Protein AF-A0A3A8HFY4-F1 (afdb_monomer)

Structure (mmCIF, N/CA/C/O backbone):
data_AF-A0A3A8HFY4-F1
#
_entry.id   AF-A0A3A8HFY4-F1
#
loop_
_atom_site.group_PDB
_atom_site.id
_atom_site.type_symbol
_atom_site.label_atom_id
_atom_site.label_alt_id
_atom_site.label_comp_id
_atom_site.label_asym_id
_atom_site.label_entity_id
_atom_site.label_seq_id
_atom_site.pdbx_PDB_ins_code
_atom_site.Cartn_x
_atom_site.Cartn_y
_atom_site.Cartn_z
_atom_site.occupancy
_atom_site.B_iso_or_equiv
_atom_site.auth_seq_id
_atom_site.auth_comp_id
_atom_site.auth_asym_id
_atom_site.auth_atom_id
_atom_site.pdbx_PDB_model_num
ATOM 1 N N . MET A 1 1 ? -20.269 2.804 2.246 1.00 90.38 1 MET A N 1
ATOM 2 C CA . MET A 1 1 ? -19.087 3.671 2.410 1.00 90.38 1 MET A CA 1
ATOM 3 C C . MET A 1 1 ? -18.340 3.191 3.633 1.00 90.38 1 MET A C 1
ATOM 5 O O . MET A 1 1 ? -18.969 3.039 4.674 1.00 90.38 1 MET A O 1
ATOM 9 N N . LEU A 1 2 ? -17.060 2.871 3.480 1.00 95.12 2 LEU A N 1
ATOM 10 C CA . LEU A 1 2 ? -16.207 2.340 4.536 1.00 95.12 2 LEU A CA 1
ATOM 11 C C . LEU A 1 2 ? -15.113 3.360 4.856 1.00 95.12 2 LEU A C 1
ATOM 13 O O . LEU A 1 2 ? -14.388 3.791 3.962 1.00 95.12 2 LEU A O 1
ATOM 17 N N . THR A 1 3 ? -14.987 3.742 6.122 1.00 96.81 3 THR A N 1
ATOM 18 C CA . THR A 1 3 ? -13.911 4.631 6.570 1.00 96.81 3 THR A CA 1
ATOM 19 C C . THR A 1 3 ? -12.674 3.804 6.917 1.00 96.81 3 THR A C 1
ATOM 21 O O . THR A 1 3 ? -12.751 2.884 7.737 1.00 96.81 3 THR A O 1
ATOM 24 N N . VAL A 1 4 ? -11.535 4.133 6.306 1.00 96.88 4 VAL A N 1
ATOM 25 C CA . VAL A 1 4 ? -10.261 3.423 6.482 1.00 96.88 4 VAL A CA 1
ATOM 26 C C . VAL A 1 4 ? -9.174 4.407 6.896 1.00 96.88 4 VAL A C 1
ATOM 28 O O . VAL A 1 4 ? -8.984 5.447 6.268 1.00 96.88 4 VAL A O 1
ATOM 31 N N . ALA A 1 5 ? -8.423 4.068 7.939 1.00 95.94 5 ALA A N 1
ATOM 32 C CA . ALA A 1 5 ? -7.231 4.800 8.342 1.00 95.94 5 ALA A CA 1
ATOM 33 C C . ALA A 1 5 ? -6.071 4.462 7.394 1.00 95.94 5 ALA A C 1
ATOM 35 O O . ALA A 1 5 ? -5.453 3.408 7.515 1.00 95.94 5 ALA A O 1
ATOM 36 N N . ILE A 1 6 ? -5.812 5.333 6.415 1.00 94.75 6 ILE A N 1
ATOM 37 C CA . ILE A 1 6 ? -4.763 5.140 5.407 1.00 94.75 6 ILE A CA 1
ATOM 38 C C . ILE A 1 6 ? -3.560 6.008 5.756 1.00 94.75 6 ILE A C 1
ATOM 40 O O . ILE A 1 6 ? -3.600 7.235 5.630 1.00 94.75 6 ILE A O 1
ATOM 44 N N . ALA A 1 7 ? -2.461 5.363 6.124 1.00 91.62 7 ALA A N 1
ATOM 45 C CA . ALA A 1 7 ? -1.222 6.034 6.457 1.00 91.62 7 ALA A CA 1
ATOM 46 C C . ALA A 1 7 ? -0.110 5.648 5.482 1.00 91.62 7 ALA A C 1
ATOM 48 O O . ALA A 1 7 ? 0.128 4.476 5.211 1.00 91.62 7 ALA A O 1
ATOM 49 N N . SER A 1 8 ? 0.584 6.647 4.951 1.00 88.50 8 SER A N 1
ATOM 50 C CA . SER A 1 8 ? 1.688 6.473 4.006 1.00 88.50 8 SER A CA 1
ATOM 51 C C . SER A 1 8 ? 2.594 7.691 4.076 1.00 88.50 8 SER A C 1
ATOM 53 O O . SER A 1 8 ? 2.085 8.792 4.291 1.00 88.50 8 SER A O 1
ATOM 55 N N . GLU A 1 9 ? 3.886 7.525 3.801 1.00 79.69 9 GLU A N 1
ATOM 56 C CA . GLU A 1 9 ? 4.856 8.631 3.834 1.00 79.69 9 GLU A CA 1
ATOM 57 C C . GLU A 1 9 ? 4.476 9.812 2.933 1.00 79.69 9 GLU A C 1
ATOM 59 O O . GLU A 1 9 ? 4.790 10.959 3.236 1.00 79.69 9 GLU A O 1
ATOM 64 N N . PHE A 1 10 ? 3.770 9.551 1.829 1.00 83.81 10 PHE A N 1
ATOM 65 C CA . PHE A 1 10 ? 3.308 10.598 0.932 1.00 83.81 10 PHE A CA 1
ATOM 66 C C . PHE A 1 10 ? 1.822 10.440 0.585 1.00 83.81 10 PHE A C 1
ATOM 68 O O . PHE A 1 10 ? 1.446 10.066 -0.527 1.00 83.81 10 PHE A O 1
ATOM 75 N N . HIS A 1 11 ? 0.968 10.755 1.566 1.00 82.38 11 HIS A N 1
ATOM 76 C CA . HIS A 1 11 ? -0.486 10.533 1.526 1.00 82.38 11 HIS A CA 1
ATOM 77 C C . HIS A 1 11 ? -1.183 11.094 0.280 1.00 82.38 11 HIS A C 1
ATOM 79 O O . HIS A 1 11 ? -2.012 10.412 -0.318 1.00 82.38 11 HIS A O 1
ATOM 85 N N . ALA A 1 12 ? -0.799 12.290 -0.176 1.00 85.81 12 ALA A N 1
ATOM 86 C CA . ALA A 1 12 ? -1.424 12.944 -1.329 1.00 85.81 12 ALA A CA 1
ATOM 87 C C . ALA A 1 12 ? -1.312 12.154 -2.649 1.00 85.81 12 ALA A C 1
ATOM 89 O O . ALA A 1 12 ? -2.054 12.440 -3.589 1.00 85.81 12 ALA A O 1
ATOM 90 N N . TYR A 1 13 ? -0.381 11.200 -2.733 1.00 91.00 13 TYR A N 1
ATOM 91 C CA . TYR A 1 13 ? -0.211 10.306 -3.876 1.00 91.00 13 TYR A CA 1
ATOM 92 C C . TYR A 1 13 ? -0.377 8.844 -3.448 1.00 91.00 13 TYR A C 1
ATOM 94 O O . TYR A 1 13 ? -1.318 8.209 -3.904 1.00 91.00 13 TYR A O 1
ATOM 102 N N . ASP A 1 14 ? 0.454 8.323 -2.540 1.00 91.50 14 ASP A N 1
ATOM 103 C CA . ASP A 1 14 ? 0.419 6.902 -2.158 1.00 91.50 14 ASP A CA 1
ATOM 104 C C . ASP A 1 14 ? -0.912 6.537 -1.501 1.00 91.50 14 ASP A C 1
ATOM 106 O O . ASP A 1 14 ? -1.551 5.558 -1.882 1.00 91.50 14 ASP A O 1
ATOM 110 N N . GLY A 1 15 ? -1.352 7.360 -0.546 1.00 92.12 15 GLY A N 1
ATOM 111 C CA . GLY A 1 15 ? -2.607 7.164 0.173 1.00 92.12 15 GLY A CA 1
ATOM 112 C C . GLY A 1 15 ? -3.813 7.153 -0.762 1.00 92.12 15 GLY A C 1
ATOM 113 O O . GLY A 1 15 ? -4.657 6.270 -0.657 1.00 92.12 15 GLY A O 1
ATOM 114 N N . GLU A 1 16 ? -3.857 8.065 -1.735 1.00 94.44 16 GLU A N 1
ATOM 115 C CA . GLU A 1 16 ? -4.933 8.110 -2.733 1.00 94.44 16 GLU A CA 1
ATOM 116 C C . GLU A 1 16 ? -4.942 6.899 -3.672 1.00 94.44 16 GLU A C 1
ATOM 118 O O . GLU A 1 16 ? -6.012 6.407 -4.032 1.00 94.44 16 GLU A O 1
ATOM 123 N N . LEU A 1 17 ? -3.771 6.392 -4.061 1.00 95.75 17 LEU A N 1
ATOM 124 C CA . LEU A 1 17 ? -3.693 5.195 -4.894 1.00 95.75 17 LEU A CA 1
ATOM 125 C C . LEU A 1 17 ? -4.096 3.942 -4.115 1.00 95.75 17 LEU A C 1
ATOM 127 O O . LEU A 1 17 ? -4.846 3.122 -4.639 1.00 95.75 17 LEU A O 1
ATOM 131 N N . TYR A 1 18 ? -3.682 3.815 -2.853 1.00 96.00 18 TYR A N 1
ATOM 132 C CA . TYR A 1 18 ? -4.149 2.730 -1.991 1.00 96.00 18 TYR A CA 1
ATOM 133 C C . TYR A 1 18 ? -5.644 2.827 -1.693 1.00 96.00 18 TYR A C 1
ATOM 135 O O . TYR A 1 18 ? -6.324 1.807 -1.746 1.00 96.00 18 TYR A O 1
ATOM 143 N N . ARG A 1 19 ? -6.177 4.031 -1.452 1.00 96.31 19 ARG A N 1
ATOM 144 C CA . ARG A 1 19 ? -7.621 4.271 -1.308 1.00 96.31 19 ARG A CA 1
ATOM 145 C C . ARG A 1 19 ? -8.371 3.747 -2.531 1.00 96.31 19 ARG A C 1
ATOM 147 O O . ARG A 1 19 ? -9.303 2.967 -2.376 1.00 96.31 19 ARG A O 1
ATOM 154 N N . TYR A 1 20 ? -7.921 4.117 -3.732 1.00 96.75 20 TYR A N 1
ATOM 155 C CA . TYR A 1 20 ? -8.514 3.645 -4.983 1.00 96.75 20 TYR A CA 1
ATOM 156 C C . TYR A 1 20 ? -8.435 2.118 -5.124 1.00 96.75 20 TYR A C 1
ATOM 158 O O . TYR A 1 20 ? -9.431 1.476 -5.442 1.00 96.75 20 TYR A O 1
ATOM 166 N N . LEU A 1 21 ? -7.275 1.514 -4.857 1.00 96.62 21 LEU A N 1
ATOM 167 C CA . LEU A 1 21 ? -7.110 0.059 -4.930 1.00 96.62 21 LEU A CA 1
ATOM 168 C C . LEU A 1 21 ? -8.006 -0.675 -3.924 1.00 96.62 21 LEU A C 1
ATOM 170 O O . LEU A 1 21 ? -8.603 -1.686 -4.281 1.00 96.62 21 LEU A O 1
ATOM 174 N N . LEU A 1 22 ? -8.152 -0.159 -2.700 1.00 96.25 22 LEU A N 1
ATOM 175 C CA . LEU A 1 22 ? -9.085 -0.701 -1.710 1.00 96.25 22 LEU A CA 1
ATOM 176 C C . LEU A 1 22 ? -10.533 -0.647 -2.210 1.00 96.25 22 LEU A C 1
ATOM 178 O O . LEU A 1 22 ? -11.241 -1.642 -2.083 1.00 96.25 22 LEU A O 1
ATOM 182 N N . GLU A 1 23 ? -10.960 0.462 -2.826 1.00 96.62 23 GLU A N 1
ATOM 183 C CA . GLU A 1 23 ? -12.295 0.572 -3.437 1.00 96.62 23 GLU A CA 1
ATOM 184 C C . GLU A 1 23 ? -12.518 -0.495 -4.506 1.00 96.62 23 GLU A C 1
ATOM 186 O O . GLU A 1 23 ? -13.572 -1.130 -4.530 1.00 96.62 23 GLU A O 1
ATOM 191 N N . GLN A 1 24 ? -11.521 -0.718 -5.369 1.00 95.88 24 GLN A N 1
ATOM 192 C CA . GLN A 1 24 ? -11.611 -1.726 -6.426 1.00 95.88 24 GLN A CA 1
ATOM 193 C C . GLN A 1 24 ? -11.671 -3.151 -5.863 1.00 95.88 24 GLN A C 1
ATOM 195 O O . GLN A 1 24 ? -12.427 -3.976 -6.366 1.00 95.88 24 GLN A O 1
ATOM 200 N N . VAL A 1 25 ? -10.898 -3.448 -4.815 1.00 95.06 25 VAL A N 1
ATOM 201 C CA . VAL A 1 25 ? -10.844 -4.789 -4.208 1.00 95.06 25 VAL A CA 1
ATOM 202 C C . VAL A 1 25 ? -12.101 -5.103 -3.395 1.00 95.06 25 VAL A C 1
ATOM 204 O O . VAL A 1 25 ? -12.594 -6.227 -3.451 1.00 95.06 25 VAL A O 1
ATOM 207 N N . LEU A 1 26 ? -12.619 -4.130 -2.644 1.00 94.56 26 LEU A N 1
ATOM 208 C CA . LEU A 1 26 ? -13.766 -4.314 -1.748 1.00 94.56 26 LEU A CA 1
ATOM 209 C C . LEU A 1 26 ? -15.117 -4.057 -2.423 1.00 94.56 26 LEU A C 1
ATOM 211 O O . LEU A 1 26 ? -16.152 -4.421 -1.868 1.00 94.56 26 LEU A O 1
ATOM 215 N N . GLY A 1 27 ? -15.138 -3.392 -3.581 1.00 95.00 27 GLY A N 1
ATOM 216 C CA . GLY A 1 27 ? -16.378 -3.025 -4.268 1.00 95.00 27 GLY A CA 1
ATOM 217 C C . GLY A 1 27 ? -17.242 -2.021 -3.493 1.00 95.00 27 GLY A C 1
ATOM 218 O O . GLY A 1 27 ? -18.447 -1.939 -3.722 1.00 95.00 27 GLY A O 1
ATOM 219 N N . THR A 1 28 ? -16.655 -1.261 -2.562 1.00 95.88 28 THR A N 1
ATOM 220 C CA . THR A 1 28 ? -17.345 -0.255 -1.739 1.00 95.88 28 THR A CA 1
ATOM 221 C C . THR A 1 28 ? -16.557 1.055 -1.744 1.00 95.88 28 THR A C 1
ATOM 223 O O . THR A 1 28 ? -15.327 1.005 -1.735 1.00 95.88 28 THR A O 1
ATOM 226 N N . PRO A 1 29 ? -17.215 2.230 -1.738 1.00 97.00 29 PRO A N 1
ATOM 227 C CA . PRO A 1 29 ? -16.520 3.509 -1.608 1.00 97.00 29 PRO A CA 1
ATOM 228 C C . PRO A 1 29 ? -15.721 3.594 -0.303 1.00 97.00 29 PRO A C 1
ATOM 230 O O . PRO A 1 29 ? -16.252 3.248 0.761 1.00 97.00 29 PRO A O 1
ATOM 233 N N . ILE A 1 30 ? -14.489 4.102 -0.383 1.00 97.19 30 ILE A N 1
ATOM 234 C CA . ILE A 1 30 ? -13.553 4.228 0.737 1.00 97.19 30 ILE A CA 1
ATOM 235 C C . ILE A 1 30 ? -13.328 5.701 1.050 1.00 97.19 30 ILE A C 1
ATOM 237 O O . ILE A 1 30 ? -12.845 6.475 0.221 1.00 97.19 30 ILE A O 1
ATOM 241 N N . GLU A 1 31 ? -13.608 6.063 2.296 1.00 96.19 31 GLU A N 1
ATOM 242 C CA . GLU A 1 31 ? -13.253 7.358 2.858 1.00 96.19 31 GLU A CA 1
ATOM 243 C C . GLU A 1 31 ? -11.955 7.226 3.660 1.00 96.19 31 GLU A C 1
ATOM 245 O O . GLU A 1 31 ? -11.875 6.448 4.614 1.00 96.19 31 GLU A O 1
ATOM 250 N N . ALA A 1 32 ? -10.925 7.982 3.276 1.00 94.50 32 ALA A N 1
ATOM 251 C CA . ALA A 1 32 ? -9.675 8.019 4.022 1.00 94.50 32 ALA A CA 1
ATOM 252 C C . ALA A 1 32 ? -9.854 8.847 5.302 1.00 94.50 32 ALA A C 1
ATOM 254 O O . ALA A 1 32 ? -10.107 10.053 5.245 1.00 94.50 32 ALA A O 1
ATOM 255 N N . TRP A 1 33 ? -9.686 8.208 6.458 1.00 95.19 33 TRP A N 1
ATOM 256 C CA . TRP A 1 33 ? -9.618 8.910 7.733 1.00 95.19 33 TRP A CA 1
ATOM 257 C C . TRP A 1 33 ? -8.341 9.751 7.809 1.00 95.19 33 TRP A C 1
ATOM 259 O O . TRP A 1 33 ? -7.250 9.286 7.465 1.00 95.19 33 TRP A O 1
ATOM 269 N N . LYS A 1 34 ? -8.484 10.994 8.270 1.00 88.31 34 LYS A N 1
ATOM 270 C CA . LYS A 1 34 ? -7.401 11.976 8.353 1.00 88.31 34 LYS A CA 1
ATOM 271 C C . LYS A 1 34 ? -6.919 12.127 9.789 1.00 88.31 34 LYS A C 1
ATOM 273 O O . LYS A 1 34 ? -7.710 12.121 10.726 1.00 88.31 34 LYS A O 1
ATOM 278 N N . SER A 1 35 ? -5.615 12.315 9.936 1.00 89.56 35 SER A N 1
ATOM 279 C CA . SER A 1 35 ? -4.948 12.570 11.208 1.00 89.56 35 SER A CA 1
ATOM 280 C C . SER A 1 35 ? -3.869 13.628 11.011 1.00 89.56 35 SER A C 1
ATOM 282 O O . SER A 1 35 ? -3.299 13.722 9.928 1.00 89.56 35 SER A O 1
ATOM 284 N N . GLU A 1 36 ? -3.551 14.358 12.077 1.00 88.12 36 GLU A N 1
ATOM 285 C CA . GLU A 1 36 ? -2.381 15.248 12.148 1.00 88.12 36 GLU A CA 1
ATOM 286 C C . GLU A 1 36 ? -1.058 14.465 12.289 1.00 88.12 36 GLU A C 1
ATOM 288 O O . GLU A 1 36 ? 0.026 15.041 12.273 1.00 88.12 36 GLU A O 1
ATOM 293 N N . ILE A 1 37 ? -1.120 13.140 12.478 1.00 88.06 37 ILE A N 1
ATOM 294 C CA . ILE A 1 37 ? 0.065 12.288 12.599 1.00 88.06 37 ILE A CA 1
ATOM 295 C C . ILE A 1 37 ? 0.661 12.048 11.209 1.00 88.06 37 ILE A C 1
ATOM 297 O O . ILE A 1 37 ? 0.097 11.320 10.391 1.00 88.06 37 ILE A O 1
ATOM 301 N N . GLU A 1 38 ? 1.837 12.623 10.970 1.00 84.38 38 GLU A N 1
ATOM 302 C CA . GLU A 1 38 ? 2.573 12.479 9.716 1.00 84.38 38 GLU A CA 1
ATOM 303 C C . GLU A 1 38 ? 3.610 11.358 9.772 1.00 84.38 38 GLU A C 1
ATOM 305 O O . GLU A 1 38 ? 4.481 11.319 10.643 1.00 84.38 38 GLU A O 1
ATOM 310 N N . PHE A 1 39 ? 3.580 10.478 8.776 1.00 85.88 39 PHE A N 1
ATOM 311 C CA . PHE A 1 39 ? 4.589 9.441 8.608 1.00 85.88 39 PHE A CA 1
ATOM 312 C C . PHE A 1 39 ? 5.721 9.938 7.714 1.00 85.88 39 PHE A C 1
ATOM 314 O O . PHE A 1 39 ? 5.489 10.398 6.603 1.00 85.88 39 PHE A O 1
ATOM 321 N N . ASN A 1 40 ? 6.960 9.827 8.193 1.00 83.38 40 ASN A N 1
ATOM 322 C CA . ASN A 1 40 ? 8.150 10.204 7.433 1.00 83.38 40 ASN A CA 1
ATOM 323 C C . ASN A 1 40 ? 9.300 9.239 7.737 1.00 83.38 40 ASN A C 1
ATOM 325 O O . ASN A 1 40 ? 9.959 9.340 8.776 1.00 83.38 40 ASN A O 1
ATOM 329 N N . GLY A 1 41 ? 9.521 8.279 6.845 1.00 80.44 41 GLY A N 1
ATOM 330 C CA . GLY A 1 41 ? 10.523 7.239 7.018 1.00 80.44 41 GLY A CA 1
ATOM 331 C C . GLY A 1 41 ? 10.062 6.103 7.934 1.00 80.44 41 GLY A C 1
ATOM 332 O O . GLY A 1 41 ? 9.309 6.283 8.901 1.00 80.44 41 GLY A O 1
ATOM 333 N N . CYS A 1 42 ? 10.621 4.917 7.698 1.00 80.62 42 CYS A N 1
ATOM 334 C CA . CYS A 1 42 ? 10.294 3.685 8.421 1.00 80.62 42 CYS A CA 1
ATOM 335 C C . CYS A 1 42 ? 10.402 3.806 9.958 1.00 80.62 42 CYS A C 1
ATOM 337 O O . CYS A 1 42 ? 9.608 3.215 10.694 1.00 80.62 42 CYS A O 1
ATOM 339 N N . LYS A 1 43 ? 11.347 4.609 10.472 1.00 82.69 43 LYS A N 1
ATOM 340 C CA . LYS A 1 43 ? 11.531 4.832 11.918 1.00 82.69 43 LYS A CA 1
ATOM 341 C C . LYS A 1 43 ? 10.370 5.600 12.550 1.00 82.69 43 LYS A C 1
ATOM 343 O O . LYS A 1 43 ? 10.004 5.285 13.682 1.00 82.69 43 LYS A O 1
ATOM 348 N N . HIS A 1 44 ? 9.821 6.606 11.868 1.00 85.56 44 HIS A N 1
ATOM 349 C CA . HIS A 1 44 ? 8.673 7.358 12.383 1.00 85.56 44 HIS A CA 1
ATOM 350 C C . HIS A 1 44 ? 7.404 6.526 12.296 1.00 85.56 44 HIS A C 1
ATOM 352 O O . HIS A 1 44 ? 6.709 6.417 13.304 1.00 85.56 44 HIS A O 1
ATOM 358 N N . VAL A 1 45 ? 7.183 5.850 11.160 1.00 85.62 45 VAL A N 1
ATOM 359 C CA . VAL A 1 45 ? 6.058 4.919 10.983 1.00 85.62 45 VAL A CA 1
ATOM 360 C C . VAL A 1 45 ? 6.016 3.923 12.143 1.00 85.62 45 VAL A C 1
ATOM 362 O O . VAL A 1 45 ? 5.005 3.812 12.829 1.00 85.62 45 VAL A O 1
ATOM 365 N N . ARG A 1 46 ? 7.149 3.280 12.456 1.00 83.06 46 ARG A N 1
ATOM 366 C CA . ARG A 1 46 ? 7.251 2.333 13.577 1.00 83.06 46 ARG A CA 1
ATOM 367 C C . ARG A 1 46 ? 6.864 2.940 14.928 1.00 83.06 46 ARG A C 1
ATOM 369 O O . ARG A 1 46 ? 6.201 2.287 15.724 1.00 83.06 46 ARG A O 1
ATOM 376 N N . LYS A 1 47 ? 7.316 4.160 15.224 1.00 86.19 47 LYS A N 1
ATOM 377 C CA . LYS A 1 47 ? 7.051 4.810 16.518 1.00 86.19 47 LYS A CA 1
ATOM 378 C C . LYS A 1 47 ? 5.605 5.284 16.646 1.00 86.19 47 LYS A C 1
ATOM 380 O O . LYS A 1 47 ? 5.080 5.314 17.753 1.00 86.19 47 LYS A O 1
ATOM 385 N N . GLN A 1 48 ? 4.987 5.686 15.539 1.00 90.56 48 GLN A N 1
ATOM 386 C CA . GLN A 1 48 ? 3.702 6.378 15.549 1.00 90.56 48 GLN A CA 1
ATOM 387 C C . GLN A 1 48 ? 2.518 5.493 15.154 1.00 90.56 48 GLN A C 1
ATOM 389 O O . GLN A 1 48 ? 1.394 5.852 15.487 1.00 90.56 48 GLN A O 1
ATOM 394 N N . ALA A 1 49 ? 2.736 4.340 14.511 1.00 91.06 49 ALA A N 1
ATOM 395 C CA . ALA A 1 49 ? 1.662 3.449 14.064 1.00 91.06 49 ALA A CA 1
ATOM 396 C C . ALA A 1 49 ? 0.681 3.084 15.187 1.00 91.06 49 ALA A C 1
ATOM 398 O O . ALA A 1 49 ? -0.527 3.193 15.001 1.00 91.06 49 ALA A O 1
ATOM 399 N N . GLY A 1 50 ? 1.182 2.733 16.377 1.00 91.56 50 GLY A N 1
ATOM 400 C CA . GLY A 1 50 ? 0.324 2.431 17.526 1.00 91.56 50 GLY A CA 1
ATOM 401 C C . GLY A 1 50 ? -0.540 3.621 17.961 1.00 91.56 50 GLY A C 1
ATOM 402 O O . GLY A 1 50 ? -1.735 3.459 18.192 1.00 91.56 50 GLY A O 1
ATOM 403 N N . LEU A 1 51 ? 0.037 4.827 18.023 1.00 92.56 51 LEU A N 1
ATOM 404 C CA . LEU A 1 51 ? -0.709 6.045 18.356 1.00 92.56 51 LEU A CA 1
ATOM 405 C C . LEU A 1 51 ? -1.762 6.359 17.285 1.00 92.56 51 LEU A C 1
ATOM 407 O O . LEU A 1 51 ? -2.917 6.583 17.625 1.00 92.56 51 LEU A O 1
ATOM 411 N N . TYR A 1 52 ? -1.377 6.306 16.009 1.00 93.88 52 TYR A N 1
ATOM 412 C CA . TYR A 1 52 ? -2.260 6.530 14.864 1.00 93.88 52 TYR A CA 1
ATOM 413 C C . TYR A 1 52 ? -3.479 5.604 14.893 1.00 93.88 52 TYR A C 1
ATOM 415 O O . TYR A 1 52 ? -4.616 6.069 14.822 1.00 93.88 52 TYR A O 1
ATOM 423 N N . LEU A 1 53 ? -3.248 4.302 15.080 1.00 94.31 53 LEU A N 1
ATOM 424 C CA . LEU A 1 53 ? -4.304 3.296 15.159 1.00 94.31 53 LEU A CA 1
ATOM 425 C C . LEU A 1 53 ? -5.197 3.490 16.392 1.00 94.31 53 LEU A C 1
ATOM 427 O O . LEU A 1 53 ? -6.416 3.374 16.295 1.00 94.31 53 LEU A O 1
ATOM 431 N N . ASN A 1 54 ? -4.628 3.842 17.545 1.00 92.56 54 ASN A N 1
ATOM 432 C CA . ASN A 1 54 ? -5.418 4.131 18.743 1.00 92.56 54 ASN A CA 1
ATOM 433 C C . ASN A 1 54 ? -6.312 5.364 18.558 1.00 92.56 54 ASN A C 1
ATOM 435 O O . ASN A 1 54 ? -7.486 5.329 18.925 1.00 92.56 54 ASN A O 1
ATOM 439 N N . THR A 1 55 ? -5.794 6.434 17.953 1.00 94.06 55 THR A N 1
ATOM 440 C CA . THR A 1 55 ? -6.583 7.634 17.648 1.00 94.06 55 THR A CA 1
ATOM 441 C C . THR A 1 55 ? -7.689 7.330 16.635 1.00 94.06 55 THR A C 1
ATOM 443 O O . THR A 1 55 ? -8.824 7.764 16.829 1.00 94.06 55 THR A O 1
ATOM 446 N N . ALA A 1 56 ? -7.403 6.527 15.607 1.00 94.81 56 ALA A N 1
ATOM 447 C CA . ALA A 1 56 ? -8.409 6.062 14.654 1.00 94.81 56 ALA A CA 1
ATOM 448 C C . ALA A 1 56 ? -9.520 5.261 15.362 1.00 94.81 56 ALA A C 1
ATOM 450 O O . ALA A 1 56 ? -10.709 5.534 15.179 1.00 94.81 56 ALA A O 1
ATOM 451 N N . ALA A 1 57 ? -9.143 4.327 16.245 1.00 93.69 57 ALA A N 1
ATOM 452 C CA . ALA A 1 57 ? -10.089 3.520 17.016 1.00 93.69 57 ALA A CA 1
ATOM 453 C C . ALA A 1 57 ? -11.012 4.373 17.899 1.00 93.69 57 ALA A C 1
ATOM 455 O O . ALA A 1 57 ? -12.219 4.109 17.954 1.00 93.69 57 ALA A O 1
ATOM 456 N N . GLN A 1 58 ? -10.461 5.397 18.559 1.00 93.88 58 GLN A N 1
ATOM 457 C CA . GLN A 1 58 ? -11.210 6.343 19.394 1.00 93.88 58 GLN A CA 1
ATOM 458 C C . GLN A 1 58 ? -12.260 7.130 18.597 1.00 93.88 58 GLN A C 1
ATOM 460 O O . GLN A 1 58 ? -13.283 7.511 19.158 1.00 93.88 58 GLN A O 1
ATOM 465 N N . GLN A 1 59 ? -12.048 7.318 17.292 1.00 94.56 59 GLN A N 1
ATOM 466 C CA . GLN A 1 59 ? -12.995 7.967 16.377 1.00 94.56 59 GLN A CA 1
ATOM 467 C C . GLN A 1 59 ? -13.908 6.971 15.641 1.00 94.56 59 GLN A C 1
ATOM 469 O O . GLN A 1 59 ? -14.571 7.326 14.672 1.00 94.56 59 GLN A O 1
ATOM 474 N N . GLY A 1 60 ? -13.950 5.712 16.087 1.00 92.62 60 GLY A N 1
ATOM 475 C CA . GLY A 1 60 ? -14.822 4.685 15.513 1.00 92.62 60 GLY A CA 1
ATOM 476 C C . GLY A 1 60 ? -14.282 4.012 14.249 1.00 92.62 60 GLY A C 1
ATOM 477 O O . GLY A 1 60 ? -14.947 3.131 13.712 1.00 92.62 60 GLY A O 1
ATOM 478 N N . VAL A 1 61 ? -13.071 4.348 13.792 1.00 94.81 61 VAL A N 1
ATOM 479 C CA . VAL A 1 61 ? -12.453 3.685 12.637 1.00 94.81 61 VAL A CA 1
ATOM 480 C C . VAL A 1 61 ? -12.009 2.282 13.034 1.00 94.81 61 VAL A C 1
ATOM 482 O O . VAL A 1 61 ? -11.460 2.072 14.120 1.00 94.81 61 VAL A O 1
ATOM 485 N N . ARG A 1 62 ? -12.279 1.303 12.170 1.00 93.06 62 ARG A N 1
ATOM 486 C CA . ARG A 1 62 ? -11.985 -0.113 12.438 1.00 93.06 62 ARG A CA 1
ATOM 487 C C . ARG A 1 62 ? -11.125 -0.787 11.393 1.00 93.06 62 ARG A C 1
ATOM 489 O O . ARG A 1 62 ? -10.682 -1.882 11.674 1.00 93.06 62 ARG A O 1
ATOM 496 N N . HIS A 1 63 ? -10.836 -0.137 10.272 1.00 95.62 63 HIS A N 1
ATOM 497 C CA . HIS A 1 63 ? -9.985 -0.673 9.211 1.00 95.62 63 HIS A CA 1
ATOM 498 C C . HIS A 1 63 ? -8.820 0.273 8.975 1.00 95.62 63 HIS A C 1
ATOM 500 O O . HIS A 1 63 ? -8.993 1.494 9.028 1.00 95.62 63 HIS A O 1
ATOM 506 N N . ALA A 1 64 ? -7.642 -0.276 8.719 1.00 95.88 64 ALA A N 1
ATOM 507 C CA . ALA A 1 64 ? -6.437 0.499 8.509 1.00 95.88 64 ALA A CA 1
ATOM 508 C C . ALA A 1 64 ? -5.555 -0.105 7.417 1.00 95.88 64 ALA A C 1
ATOM 510 O O . ALA A 1 64 ? -5.443 -1.319 7.268 1.00 95.88 64 ALA A O 1
ATOM 511 N N . LEU A 1 65 ? -4.869 0.769 6.692 1.00 95.44 65 LEU A N 1
ATOM 512 C CA . LEU A 1 65 ? -3.792 0.421 5.783 1.00 95.44 65 LEU A CA 1
ATOM 513 C C . LEU A 1 65 ? -2.587 1.286 6.131 1.00 95.44 65 LEU A C 1
ATOM 515 O O . LEU A 1 65 ? -2.672 2.513 6.103 1.00 95.44 65 LEU A O 1
ATOM 519 N N . ILE A 1 66 ? -1.460 0.650 6.437 1.00 93.88 66 ILE A N 1
ATOM 520 C CA . ILE A 1 66 ? -0.196 1.337 6.679 1.00 93.88 66 ILE A CA 1
ATOM 521 C C . ILE A 1 66 ? 0.792 0.949 5.586 1.00 93.88 66 ILE A C 1
ATOM 523 O O . ILE A 1 66 ? 1.220 -0.199 5.481 1.00 93.88 66 ILE A O 1
ATOM 527 N N . ALA A 1 67 ? 1.168 1.929 4.774 1.00 91.00 67 ALA A N 1
ATOM 528 C CA . ALA A 1 67 ? 2.165 1.775 3.738 1.00 91.00 67 ALA A CA 1
ATOM 529 C C . ALA A 1 67 ? 3.546 2.206 4.251 1.00 91.00 67 ALA A C 1
ATOM 531 O O . ALA A 1 67 ? 3.704 3.310 4.778 1.00 91.00 67 ALA A O 1
ATOM 532 N N . ILE A 1 68 ? 4.549 1.347 4.077 1.00 88.56 68 ILE A N 1
ATOM 533 C CA . ILE A 1 68 ? 5.927 1.577 4.534 1.00 88.56 68 ILE A CA 1
ATOM 534 C C . ILE A 1 68 ? 6.926 1.368 3.394 1.00 88.56 68 ILE A C 1
ATOM 536 O O . ILE A 1 68 ? 6.744 0.471 2.568 1.00 88.56 68 ILE A O 1
ATOM 540 N N . ASP A 1 69 ? 7.976 2.188 3.318 1.00 85.44 69 ASP A N 1
ATOM 541 C CA . ASP A 1 69 ? 9.073 1.916 2.389 1.00 85.44 69 ASP A CA 1
ATOM 542 C C . ASP A 1 69 ? 9.910 0.731 2.895 1.00 85.44 69 ASP A C 1
ATOM 544 O O . ASP A 1 69 ? 10.263 0.640 4.074 1.00 85.44 69 ASP A O 1
ATOM 548 N N . ASN A 1 70 ? 10.191 -0.199 1.989 1.00 80.94 70 ASN A N 1
ATOM 549 C CA . ASN A 1 70 ? 10.984 -1.392 2.258 1.00 80.94 70 ASN A CA 1
ATOM 550 C C . ASN A 1 70 ? 12.374 -1.308 1.610 1.00 80.94 70 ASN A C 1
ATOM 552 O O . ASN A 1 70 ? 13.107 -2.284 1.670 1.00 80.94 70 ASN A O 1
ATOM 556 N N . ASP A 1 71 ? 12.721 -0.191 0.957 1.00 74.25 71 ASP A N 1
ATOM 557 C CA . ASP A 1 71 ? 14.023 0.046 0.313 1.00 74.25 71 ASP A CA 1
ATOM 558 C C . ASP A 1 71 ? 14.430 -1.055 -0.705 1.00 74.25 71 ASP A C 1
ATOM 560 O O . ASP A 1 71 ? 15.612 -1.302 -0.962 1.00 74.25 71 ASP A O 1
ATOM 564 N N . GLY A 1 72 ? 13.432 -1.698 -1.330 1.00 67.38 72 GLY A N 1
ATOM 565 C CA . GLY A 1 72 ? 13.597 -2.761 -2.330 1.00 67.38 72 GLY A CA 1
ATOM 566 C C . GLY A 1 72 ? 13.761 -4.176 -1.754 1.00 67.38 72 GLY A C 1
ATOM 567 O O . GLY A 1 72 ? 14.287 -4.387 -0.662 1.00 67.38 72 GLY A O 1
ATOM 568 N N . GLY A 1 73 ? 13.319 -5.178 -2.520 1.00 70.75 73 GLY A N 1
ATOM 569 C CA . GLY A 1 73 ? 13.418 -6.589 -2.133 1.00 70.75 73 GLY A CA 1
ATOM 570 C C . GLY A 1 73 ? 14.846 -7.134 -2.072 1.00 70.75 73 GLY A C 1
ATOM 571 O O . GLY A 1 73 ? 15.115 -8.034 -1.282 1.00 70.75 73 GLY A O 1
ATOM 572 N N . SER A 1 74 ? 15.772 -6.559 -2.846 1.00 71.25 74 SER A N 1
ATOM 573 C CA . SER A 1 74 ? 17.189 -6.948 -2.867 1.00 71.25 74 SER A CA 1
ATOM 574 C C . SER A 1 74 ? 17.900 -6.705 -1.540 1.00 71.25 74 SER A C 1
ATOM 576 O O . SER A 1 74 ? 18.898 -7.359 -1.255 1.00 71.25 74 SER A O 1
ATOM 578 N N . THR A 1 75 ? 17.420 -5.736 -0.759 1.00 73.88 75 THR A N 1
ATOM 579 C CA . THR A 1 75 ? 18.072 -5.296 0.480 1.00 73.88 75 THR A CA 1
ATOM 580 C C . THR A 1 75 ? 17.382 -5.876 1.711 1.00 73.88 75 THR A C 1
ATOM 582 O O . THR A 1 75 ? 18.057 -6.242 2.667 1.00 73.88 75 THR A O 1
ATOM 585 N N . HIS A 1 76 ? 16.048 -5.961 1.686 1.00 73.75 76 HIS A N 1
ATOM 586 C CA . HIS A 1 76 ? 15.231 -6.237 2.872 1.00 73.75 76 HIS A CA 1
ATOM 587 C C . HIS A 1 76 ? 14.216 -7.377 2.685 1.00 73.75 76 HIS A C 1
ATOM 589 O O . HIS A 1 76 ? 13.305 -7.502 3.495 1.00 73.75 76 HIS A O 1
ATOM 595 N N . GLY A 1 77 ? 14.315 -8.173 1.613 1.00 77.25 77 GLY A N 1
ATOM 596 C CA . GLY A 1 77 ? 13.344 -9.230 1.306 1.00 77.25 77 GLY A CA 1
ATOM 597 C C . GLY A 1 77 ? 11.953 -8.681 0.957 1.00 77.25 77 GLY A C 1
ATOM 598 O O . GLY A 1 77 ? 11.617 -7.534 1.251 1.00 77.25 77 GLY A O 1
ATOM 599 N N . LEU A 1 78 ? 11.112 -9.476 0.290 1.00 81.75 78 LEU A N 1
ATOM 600 C CA . LEU A 1 78 ? 9.723 -9.091 0.007 1.00 81.75 78 LEU A CA 1
ATOM 601 C C . LEU A 1 78 ? 8.751 -9.975 0.784 1.00 81.75 78 LEU A C 1
ATOM 603 O O . LEU A 1 78 ? 8.873 -11.195 0.693 1.00 81.75 78 LEU A O 1
ATOM 607 N N . PRO A 1 79 ? 7.732 -9.394 1.444 1.00 83.81 79 PRO A N 1
ATOM 608 C CA . PRO A 1 79 ? 6.828 -10.142 2.318 1.00 83.81 79 PRO A CA 1
ATOM 609 C C . PRO A 1 79 ? 5.985 -11.195 1.588 1.00 83.81 79 PRO A C 1
ATOM 611 O O . PRO A 1 79 ? 5.481 -12.121 2.207 1.00 83.81 79 PRO A O 1
ATOM 614 N N . HIS A 1 80 ? 5.832 -11.061 0.269 1.00 83.69 80 HIS A N 1
ATOM 615 C CA . HIS A 1 80 ? 5.079 -11.982 -0.585 1.00 83.69 80 HIS A CA 1
ATOM 616 C C . HIS A 1 80 ? 5.973 -12.992 -1.329 1.00 83.69 80 HIS A C 1
ATOM 618 O O . HIS A 1 80 ? 5.477 -13.738 -2.171 1.00 83.69 80 HIS A O 1
ATOM 624 N N . HIS A 1 81 ? 7.292 -12.988 -1.102 1.00 84.56 81 HIS A N 1
ATOM 625 C CA . HIS A 1 81 ? 8.202 -13.913 -1.778 1.00 84.56 81 HIS A CA 1
ATOM 626 C C . HIS A 1 81 ? 8.131 -15.313 -1.129 1.00 84.56 81 HIS A C 1
ATOM 628 O O . HIS A 1 81 ? 8.127 -15.395 0.095 1.00 84.56 81 HIS A O 1
ATOM 634 N N . PRO A 1 82 ? 8.141 -16.431 -1.887 1.00 82.56 82 PRO A N 1
ATOM 635 C CA . PRO A 1 82 ? 7.972 -17.775 -1.310 1.00 82.56 82 PRO A CA 1
ATOM 636 C C . PRO A 1 82 ? 9.028 -18.180 -0.273 1.00 82.56 82 PRO A C 1
ATOM 638 O O . PRO A 1 82 ? 8.743 -18.957 0.630 1.00 82.56 82 PRO A O 1
ATOM 641 N N . LEU A 1 83 ? 10.252 -17.661 -0.404 1.00 84.31 83 LEU A N 1
ATOM 642 C CA . LEU A 1 83 ? 11.359 -17.917 0.532 1.00 84.31 83 LEU A CA 1
ATOM 643 C C . LEU A 1 83 ? 11.394 -16.942 1.722 1.00 84.31 83 LEU A C 1
ATOM 645 O O . LEU A 1 83 ? 12.393 -16.879 2.432 1.00 84.31 83 LEU A O 1
ATOM 649 N N . HIS A 1 84 ? 10.360 -16.122 1.896 1.00 86.62 84 HIS A N 1
ATOM 650 C CA . HIS A 1 84 ? 10.338 -15.090 2.919 1.00 86.62 84 HIS A CA 1
ATOM 651 C C . HIS A 1 84 ? 10.003 -15.670 4.301 1.00 86.62 84 HIS A C 1
ATOM 653 O O . HIS A 1 84 ? 8.864 -16.053 4.566 1.00 86.62 84 HIS A O 1
A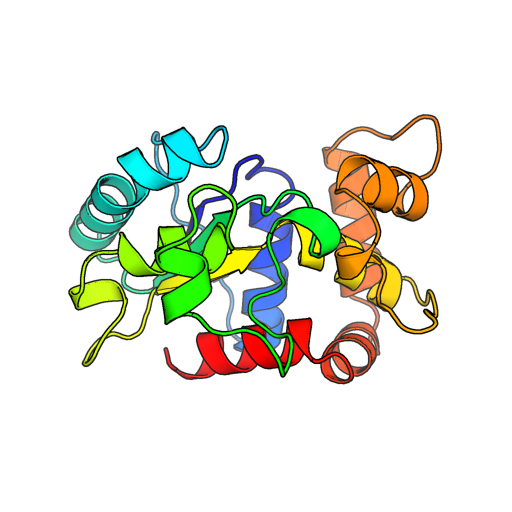TOM 659 N N . ASP A 1 85 ? 10.990 -15.700 5.198 1.00 88.44 85 ASP A N 1
ATOM 660 C CA . ASP A 1 85 ? 10.809 -16.116 6.590 1.00 88.44 85 ASP A CA 1
ATOM 661 C C . ASP A 1 85 ? 10.572 -14.894 7.489 1.00 88.44 85 ASP A C 1
ATOM 663 O O . ASP A 1 85 ? 11.492 -14.147 7.827 1.00 88.44 85 ASP A O 1
ATOM 667 N N . THR A 1 86 ? 9.325 -14.706 7.928 1.00 87.06 86 THR A N 1
ATOM 668 C CA . THR A 1 86 ? 8.942 -13.587 8.802 1.00 87.06 86 THR A CA 1
ATOM 669 C C . THR A 1 86 ? 9.734 -13.548 10.112 1.00 87.06 86 THR A C 1
ATOM 671 O O . THR A 1 86 ? 10.058 -12.457 10.588 1.00 87.06 86 THR A O 1
ATOM 674 N N . ALA A 1 87 ? 10.051 -14.699 10.714 1.00 86.56 87 ALA A N 1
ATOM 675 C CA . ALA A 1 87 ? 10.771 -14.750 11.983 1.00 86.56 87 ALA A CA 1
ATOM 676 C C . ALA A 1 87 ? 12.225 -14.302 11.797 1.00 86.56 87 ALA A C 1
ATOM 678 O O . ALA A 1 87 ? 12.716 -13.458 12.553 1.00 86.56 87 ALA A O 1
ATOM 679 N N . GLN A 1 88 ? 12.882 -14.795 10.743 1.00 88.12 88 GLN A N 1
ATOM 680 C CA . GLN A 1 88 ? 14.236 -14.381 10.380 1.00 88.12 88 GLN A CA 1
ATOM 681 C C . GLN A 1 88 ? 14.300 -12.885 10.040 1.00 88.12 88 GLN A C 1
ATOM 683 O O . GLN A 1 88 ? 15.183 -12.166 10.512 1.00 88.12 88 GLN A O 1
ATOM 688 N N . GLU A 1 89 ? 13.341 -12.398 9.257 1.00 89.19 89 GLU A N 1
ATOM 689 C CA . GLU A 1 89 ? 13.285 -11.011 8.795 1.00 89.19 89 GLU A CA 1
ATOM 690 C C . GLU A 1 89 ? 13.063 -10.038 9.954 1.00 89.19 89 GLU A C 1
ATOM 692 O O . GLU A 1 89 ? 13.660 -8.963 9.999 1.00 89.19 89 GLU A O 1
ATOM 697 N N . CYS A 1 90 ? 12.281 -10.434 10.959 1.00 86.19 90 CYS A N 1
ATOM 698 C CA . CYS A 1 90 ? 12.088 -9.638 12.170 1.00 86.19 90 CYS A CA 1
ATOM 699 C C . CYS A 1 90 ? 13.300 -9.637 13.105 1.00 86.19 90 CYS A C 1
ATOM 701 O O . CYS A 1 90 ? 13.532 -8.640 13.789 1.00 86.19 90 CYS A O 1
ATOM 703 N N . ALA A 1 91 ? 14.081 -10.720 13.128 1.00 86.06 91 ALA A N 1
ATOM 704 C CA . ALA A 1 91 ? 15.310 -10.801 13.914 1.00 86.06 91 ALA A CA 1
ATOM 705 C C . ALA A 1 91 ? 16.476 -10.015 13.281 1.00 86.06 91 ALA A C 1
ATOM 707 O O . ALA A 1 91 ? 17.374 -9.553 13.987 1.00 86.06 91 ALA A O 1
ATOM 708 N N . ASN A 1 92 ? 16.472 -9.838 11.958 1.00 84.75 92 ASN A N 1
ATOM 709 C CA . ASN A 1 92 ? 17.522 -9.138 11.224 1.00 84.75 92 ASN A CA 1
ATOM 710 C C . ASN A 1 92 ? 17.317 -7.614 11.244 1.00 84.75 92 ASN A C 1
ATOM 712 O O . ASN A 1 92 ? 16.336 -7.132 10.691 1.00 84.75 92 ASN A O 1
ATOM 716 N N . ALA A 1 93 ? 18.281 -6.839 11.770 1.00 81.12 93 ALA A N 1
ATOM 717 C CA . ALA A 1 93 ? 18.286 -5.361 11.781 1.00 81.12 93 ALA A CA 1
ATOM 718 C C . ALA A 1 93 ? 18.063 -4.707 10.391 1.00 81.12 93 ALA A C 1
ATOM 720 O O . ALA A 1 93 ? 17.528 -3.594 10.273 1.00 81.12 93 ALA A O 1
ATOM 721 N N . GLY A 1 94 ? 18.501 -5.405 9.344 1.00 81.25 94 GLY A N 1
ATOM 722 C CA . GLY A 1 94 ? 18.299 -5.074 7.940 1.00 81.25 94 GLY A CA 1
ATOM 723 C C . GLY A 1 94 ? 17.289 -5.987 7.247 1.00 81.25 94 GLY A C 1
ATOM 724 O O . GLY A 1 94 ? 17.393 -6.154 6.043 1.00 81.25 94 GLY A O 1
ATOM 725 N N . GLY A 1 95 ? 16.353 -6.600 7.964 1.00 85.50 95 GLY A N 1
ATOM 726 C CA . GLY A 1 95 ? 15.284 -7.399 7.368 1.00 85.50 95 GLY A CA 1
ATOM 727 C C . GLY A 1 95 ? 14.083 -6.564 6.923 1.00 85.50 95 GLY A C 1
ATOM 728 O O . GLY A 1 95 ? 14.114 -5.326 6.924 1.00 85.50 95 GLY A O 1
ATOM 729 N N . CYS A 1 96 ? 13.013 -7.259 6.556 1.00 89.19 96 CYS A N 1
ATOM 730 C CA . CYS A 1 96 ? 11.809 -6.685 5.971 1.00 89.19 96 CYS A CA 1
ATOM 731 C C . CYS A 1 96 ? 11.093 -5.692 6.886 1.00 89.19 96 CYS A C 1
ATOM 733 O O . CYS A 1 96 ? 10.578 -6.029 7.957 1.00 89.19 96 CYS A O 1
ATOM 735 N N . ARG A 1 97 ? 10.976 -4.451 6.406 1.00 88.06 97 ARG A N 1
ATOM 736 C CA . ARG A 1 97 ? 10.323 -3.347 7.119 1.00 88.06 97 ARG A CA 1
ATOM 737 C C . ARG A 1 97 ? 8.822 -3.565 7.275 1.00 88.06 97 ARG A C 1
ATOM 739 O O . ARG A 1 97 ? 8.255 -3.125 8.273 1.00 88.06 97 ARG A O 1
ATOM 746 N N . VAL A 1 98 ? 8.194 -4.280 6.341 1.00 90.12 98 VAL A N 1
ATOM 747 C CA . VAL A 1 98 ? 6.783 -4.681 6.450 1.00 90.12 98 VAL A CA 1
ATOM 748 C C . VAL A 1 98 ? 6.588 -5.617 7.642 1.00 90.12 98 VAL A C 1
ATOM 750 O O . VAL A 1 98 ? 5.758 -5.331 8.501 1.00 90.12 98 VAL A O 1
ATOM 753 N N . CYS A 1 99 ? 7.393 -6.676 7.758 1.00 88.94 99 CYS A N 1
ATOM 754 C CA . CYS A 1 99 ? 7.310 -7.624 8.874 1.00 88.94 99 CYS A CA 1
ATOM 755 C C . CYS A 1 99 ? 7.628 -6.967 10.216 1.00 88.94 99 CYS A C 1
ATOM 757 O O . CYS A 1 99 ? 6.935 -7.188 11.209 1.00 88.94 99 CYS A O 1
ATOM 759 N N . TRP A 1 100 ? 8.634 -6.094 10.229 1.00 87.62 100 TRP A N 1
ATOM 760 C CA . TRP A 1 100 ? 8.961 -5.278 11.390 1.00 87.62 100 TRP A CA 1
ATOM 761 C C . TRP A 1 100 ? 7.777 -4.443 11.861 1.00 87.62 100 TRP A C 1
ATOM 763 O O . TRP A 1 100 ? 7.462 -4.441 13.050 1.00 87.62 100 TRP A O 1
ATOM 773 N N . LEU A 1 101 ? 7.125 -3.731 10.93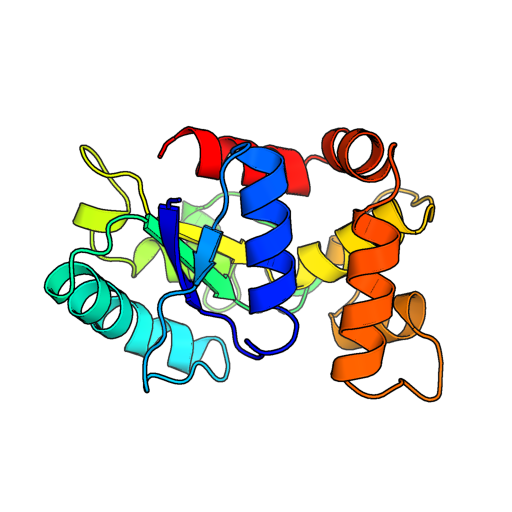8 1.00 88.44 101 LEU A N 1
ATOM 774 C CA . LEU A 1 101 ? 5.984 -2.890 11.266 1.00 88.44 101 LEU A CA 1
ATOM 775 C C . LEU A 1 101 ? 4.794 -3.730 11.725 1.00 88.44 101 LEU A C 1
ATOM 777 O O . LEU A 1 101 ? 4.196 -3.417 12.753 1.00 88.44 101 LEU A O 1
ATOM 781 N N . HIS A 1 102 ? 4.503 -4.825 11.025 1.00 88.06 102 HIS A N 1
ATOM 782 C CA . HIS A 1 102 ? 3.450 -5.768 11.390 1.00 88.06 102 HIS A CA 1
ATOM 783 C C . HIS A 1 102 ? 3.619 -6.295 12.824 1.00 88.06 102 HIS A C 1
ATOM 785 O O . HIS A 1 102 ? 2.650 -6.434 13.567 1.00 88.06 102 HIS A O 1
ATOM 791 N N . ASN A 1 103 ? 4.859 -6.499 13.273 1.00 85.12 103 ASN A N 1
ATOM 792 C CA . ASN A 1 103 ? 5.150 -6.902 14.648 1.00 85.12 103 ASN A CA 1
ATOM 793 C C . ASN A 1 103 ? 5.046 -5.794 15.701 1.00 85.12 103 ASN A C 1
ATOM 795 O O . ASN A 1 103 ? 5.084 -6.083 16.893 1.00 85.12 103 ASN A O 1
ATOM 799 N N . THR A 1 104 ? 4.883 -4.543 15.278 1.00 84.62 104 THR A N 1
ATOM 800 C CA . THR A 1 104 ? 4.725 -3.380 16.167 1.00 84.62 104 THR A CA 1
ATOM 801 C C . THR A 1 104 ? 3.296 -2.844 16.214 1.00 84.62 104 THR A C 1
ATOM 803 O O . THR A 1 104 ? 2.992 -1.988 17.044 1.00 84.62 104 THR A O 1
ATOM 806 N N . ILE A 1 105 ? 2.417 -3.341 15.340 1.00 89.50 105 ILE A N 1
ATOM 807 C CA . ILE A 1 105 ? 0.993 -3.010 15.348 1.00 89.50 105 ILE A CA 1
ATOM 808 C C . ILE A 1 105 ? 0.341 -3.617 16.598 1.00 89.50 105 ILE A C 1
ATOM 810 O O . ILE A 1 105 ? 0.634 -4.769 16.931 1.00 89.50 105 ILE A O 1
ATOM 814 N N . PRO A 1 106 ? -0.544 -2.878 17.294 1.00 89.12 106 PRO A N 1
ATOM 815 C CA . PRO A 1 106 ? -1.280 -3.420 18.428 1.00 89.12 106 PRO A CA 1
ATOM 816 C C . PRO A 1 106 ? -2.056 -4.692 18.059 1.00 89.12 106 PRO A C 1
ATOM 818 O O . PRO A 1 106 ? -2.704 -4.755 17.016 1.00 89.12 106 PRO A O 1
ATOM 821 N N . THR A 1 107 ? -2.027 -5.696 18.935 1.00 88.44 107 THR A N 1
ATOM 822 C CA . THR A 1 107 ? -2.631 -7.022 18.711 1.00 88.44 107 THR A CA 1
ATOM 823 C C . THR A 1 107 ? -4.089 -6.949 18.258 1.00 88.44 107 THR A C 1
ATOM 825 O O . THR A 1 107 ? -4.474 -7.626 17.314 1.00 88.44 107 THR A O 1
ATOM 828 N N . ASN A 1 108 ? -4.882 -6.054 18.851 1.00 87.38 108 ASN A N 1
ATOM 829 C CA . ASN A 1 108 ? -6.292 -5.849 18.508 1.00 87.38 108 ASN A CA 1
ATOM 830 C C . ASN A 1 108 ? -6.537 -5.298 17.091 1.00 87.38 108 ASN A C 1
ATOM 832 O O . ASN A 1 108 ? -7.682 -5.218 16.682 1.00 87.38 108 ASN A O 1
ATOM 836 N N . TRP A 1 109 ? -5.507 -4.882 16.358 1.00 91.00 109 TRP A N 1
ATOM 837 C CA . TRP A 1 109 ? -5.602 -4.491 14.947 1.00 91.00 109 TRP A CA 1
ATOM 838 C C . TRP A 1 109 ? -5.083 -5.571 13.997 1.00 91.00 109 TRP A C 1
ATOM 840 O O . TRP A 1 109 ? -5.340 -5.521 12.796 1.00 91.00 109 TRP A O 1
ATOM 850 N N . ARG A 1 110 ? -4.324 -6.528 14.527 1.00 87.06 110 ARG A N 1
ATOM 851 C CA . ARG A 1 110 ? -3.586 -7.533 13.763 1.00 87.06 110 ARG A CA 1
ATOM 852 C C . ARG A 1 110 ? -4.178 -8.927 13.877 1.00 87.06 110 ARG A C 1
ATOM 854 O O . ARG A 1 110 ? -3.924 -9.742 13.006 1.00 87.06 110 ARG A O 1
ATOM 861 N N . GLU A 1 111 ? -4.901 -9.205 14.953 1.00 84.19 111 GLU A N 1
ATOM 862 C CA . GLU A 1 111 ? -5.403 -10.532 15.305 1.00 84.19 111 GLU A CA 1
ATOM 863 C C . GLU A 1 111 ? -6.933 -10.521 15.465 1.00 84.19 111 GLU A C 1
ATOM 865 O O . GLU A 1 111 ? -7.586 -9.470 15.391 1.00 84.19 111 GLU A O 1
ATOM 870 N N . ASP A 1 112 ? -7.501 -11.710 15.656 1.00 73.38 112 ASP A N 1
ATOM 871 C CA . ASP A 1 112 ? -8.926 -11.927 15.903 1.00 73.38 112 ASP A CA 1
ATOM 872 C C . ASP A 1 112 ? -9.401 -11.114 17.129 1.00 73.38 112 ASP A C 1
ATOM 874 O O . ASP A 1 112 ? -8.666 -11.013 18.119 1.00 73.38 112 ASP A O 1
ATOM 878 N N . PRO A 1 113 ? -10.597 -10.495 17.096 1.00 71.62 113 PRO A N 1
ATOM 879 C CA . PRO A 1 113 ? -11.636 -10.595 16.063 1.00 71.62 113 PRO A CA 1
ATOM 880 C C . PRO A 1 113 ? -11.547 -9.550 14.943 1.00 71.62 113 PRO A C 1
ATOM 882 O O . PRO A 1 113 ? -12.440 -9.502 14.104 1.00 71.62 113 PRO A O 1
ATOM 885 N N . TYR A 1 114 ? -10.538 -8.675 14.933 1.00 73.50 114 TYR A N 1
ATOM 886 C CA . TYR A 1 114 ? -10.540 -7.528 14.020 1.00 73.50 114 TYR A CA 1
ATOM 887 C C . TYR A 1 114 ? -9.769 -7.786 12.724 1.00 73.50 114 TYR A C 1
ATOM 889 O O . TYR A 1 114 ? -10.290 -7.454 11.670 1.00 73.50 114 TYR A O 1
ATOM 897 N N . HIS A 1 115 ? -8.541 -8.327 12.785 1.00 77.81 115 HIS A N 1
ATOM 898 C CA . HIS A 1 115 ? -7.665 -8.542 11.611 1.00 77.81 115 HIS A CA 1
ATOM 899 C C . HIS A 1 115 ? -7.664 -7.384 10.591 1.00 77.81 115 HIS A C 1
ATOM 901 O O . HIS A 1 115 ? -7.573 -7.582 9.380 1.00 77.81 115 HIS A O 1
ATOM 907 N N . SER A 1 116 ? -7.775 -6.150 11.075 1.00 89.25 116 SER A N 1
ATOM 908 C CA . SER A 1 116 ? -8.266 -5.045 10.259 1.00 89.25 116 SER A CA 1
ATOM 909 C C . SER A 1 116 ? -7.192 -4.048 9.839 1.00 89.25 116 SER A C 1
ATOM 911 O O . SER A 1 116 ? -7.500 -3.043 9.194 1.00 89.25 116 SER A O 1
ATOM 913 N N . CYS A 1 117 ? -5.927 -4.299 10.185 1.00 94.00 117 CYS A N 1
ATOM 914 C CA . CYS A 1 117 ? -4.793 -3.506 9.728 1.00 94.00 117 CYS A CA 1
ATOM 915 C C . CYS A 1 117 ? -3.942 -4.262 8.704 1.00 94.00 117 CYS A C 1
ATOM 917 O O . CYS A 1 117 ? -3.338 -5.289 9.003 1.00 94.00 117 CYS A O 1
ATOM 919 N N . VAL A 1 118 ? -3.859 -3.703 7.499 1.00 93.06 118 VAL A N 1
ATOM 920 C CA . VAL A 1 118 ? -3.015 -4.191 6.402 1.00 93.06 118 VAL A CA 1
ATOM 921 C C . VAL A 1 118 ? -1.716 -3.403 6.375 1.00 93.06 118 VAL A C 1
ATOM 923 O O . VAL A 1 118 ? -1.738 -2.171 6.412 1.00 93.06 118 VAL A O 1
ATOM 926 N N . VAL A 1 119 ? -0.584 -4.098 6.245 1.00 91.62 119 VAL A N 1
ATOM 927 C CA . VAL A 1 119 ? 0.715 -3.456 6.014 1.00 91.62 119 VAL A CA 1
ATOM 928 C C . VAL A 1 119 ? 1.191 -3.764 4.608 1.00 91.62 119 VAL A C 1
ATOM 930 O O . VAL A 1 119 ? 1.332 -4.923 4.224 1.00 91.62 119 VAL A O 1
ATOM 933 N N . VAL A 1 120 ? 1.474 -2.717 3.838 1.00 90.3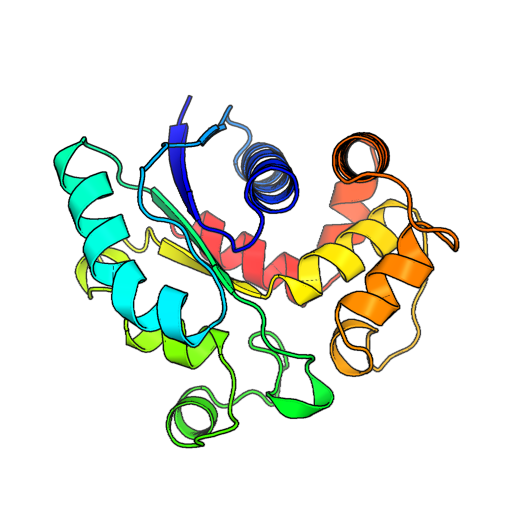1 120 VAL A N 1
ATOM 934 C CA . VAL A 1 120 ? 1.891 -2.840 2.437 1.00 90.31 120 VAL A CA 1
ATOM 935 C C . VAL A 1 120 ? 3.213 -2.129 2.180 1.00 90.31 120 VAL A C 1
ATOM 937 O O . VAL A 1 120 ? 3.449 -1.039 2.705 1.00 90.31 120 VAL A O 1
ATOM 940 N N . PRO A 1 121 ? 4.098 -2.705 1.353 1.00 88.06 121 PRO A N 1
ATOM 941 C CA . PRO A 1 121 ? 5.293 -2.002 0.927 1.00 88.06 121 PRO A CA 1
ATOM 942 C C . PRO A 1 121 ? 4.928 -0.948 -0.123 1.00 88.06 121 PRO A C 1
ATOM 944 O O . PRO A 1 121 ? 4.359 -1.265 -1.162 1.00 88.06 121 PRO A O 1
ATOM 947 N N . VAL A 1 122 ? 5.322 0.312 0.075 1.00 87.06 122 VAL A N 1
ATOM 948 C CA . VAL A 1 122 ? 5.103 1.367 -0.938 1.00 87.06 122 VAL A CA 1
ATOM 949 C C . VAL A 1 122 ? 5.805 1.024 -2.260 1.00 87.06 122 VAL A C 1
ATOM 951 O O . VAL A 1 122 ? 5.360 1.420 -3.331 1.00 87.06 122 VAL A O 1
ATOM 954 N N . GLN A 1 123 ? 6.870 0.223 -2.211 1.00 85.25 123 GLN A N 1
ATOM 955 C CA . GLN A 1 123 ? 7.612 -0.191 -3.396 1.00 85.25 123 GLN A CA 1
ATOM 956 C C . GLN A 1 123 ? 6.798 -1.037 -4.389 1.00 85.25 123 GLN A C 1
ATOM 958 O O . GLN A 1 123 ? 6.988 -0.911 -5.601 1.00 85.25 123 GLN A O 1
ATOM 963 N N . THR A 1 124 ? 5.879 -1.885 -3.911 1.00 88.19 124 THR A N 1
ATOM 964 C CA . THR A 1 124 ? 5.044 -2.690 -4.820 1.00 88.19 124 THR A CA 1
ATOM 965 C C . THR A 1 124 ? 4.040 -1.827 -5.565 1.00 88.19 124 THR A C 1
ATOM 967 O O . THR A 1 124 ? 3.686 -2.172 -6.687 1.00 88.19 124 THR A O 1
ATOM 970 N N . LEU A 1 125 ? 3.648 -0.678 -5.004 1.00 91.69 125 LEU A N 1
ATOM 971 C CA . LEU A 1 125 ? 2.714 0.240 -5.647 1.00 91.69 125 LEU A CA 1
ATOM 972 C C . LEU A 1 125 ? 3.235 0.717 -7.007 1.00 91.69 125 LEU A C 1
ATOM 974 O O . LEU A 1 125 ? 2.507 0.647 -7.990 1.00 91.69 125 LEU A O 1
ATOM 978 N N . GLU A 1 126 ? 4.503 1.124 -7.105 1.00 90.56 126 GLU A N 1
ATOM 979 C CA . GLU A 1 126 ? 5.046 1.593 -8.390 1.00 90.56 126 GLU A CA 1
ATOM 980 C C . GLU A 1 126 ? 5.138 0.459 -9.4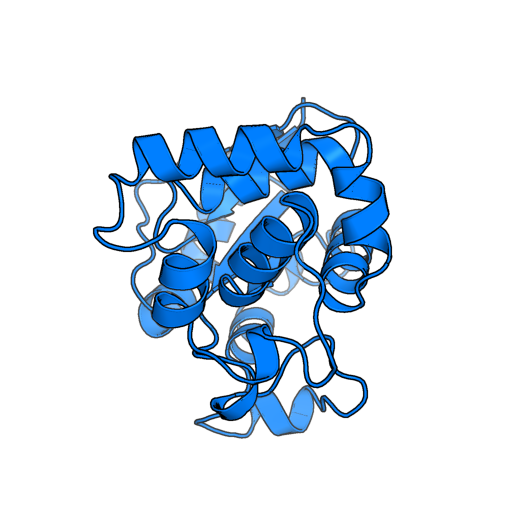19 1.00 90.56 126 GLU A C 1
ATOM 982 O O . GLU A 1 126 ? 4.882 0.666 -10.605 1.00 90.56 126 GLU A O 1
ATOM 987 N N . THR A 1 127 ? 5.426 -0.764 -8.965 1.00 90.44 127 THR A N 1
ATOM 988 C CA . THR A 1 127 ? 5.386 -1.944 -9.840 1.00 90.44 127 THR A CA 1
ATOM 989 C C . THR A 1 127 ? 3.966 -2.201 -10.336 1.00 90.44 127 THR A C 1
ATOM 991 O O . THR A 1 127 ? 3.762 -2.416 -11.528 1.00 90.44 127 THR A O 1
ATOM 994 N N . TRP A 1 128 ? 2.962 -2.130 -9.461 1.00 93.81 128 TRP A N 1
ATOM 995 C CA . TRP A 1 128 ? 1.561 -2.288 -9.849 1.00 93.81 128 TRP A CA 1
ATOM 996 C C . TRP A 1 128 ? 1.139 -1.234 -10.871 1.00 93.81 128 TRP A C 1
ATOM 998 O O . TRP A 1 128 ? 0.501 -1.558 -11.868 1.00 93.81 128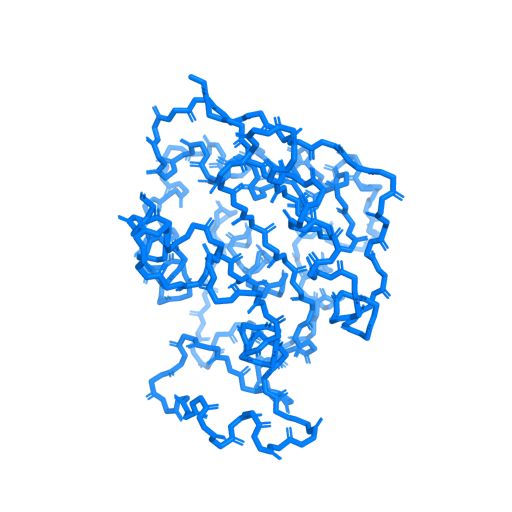 TRP A O 1
ATOM 1008 N N . ILE A 1 129 ? 1.561 0.016 -10.692 1.00 94.62 129 ILE A N 1
ATOM 1009 C CA . ILE A 1 129 ? 1.280 1.086 -11.650 1.00 94.62 129 ILE A CA 1
ATOM 1010 C C . ILE A 1 129 ? 1.908 0.788 -13.020 1.00 94.62 129 ILE A C 1
ATOM 1012 O O . ILE A 1 129 ? 1.249 0.994 -14.040 1.00 94.62 129 ILE A O 1
ATOM 1016 N N . LEU A 1 130 ? 3.139 0.263 -13.077 1.00 92.25 130 LEU A N 1
ATOM 1017 C CA . LEU A 1 130 ? 3.761 -0.155 -14.342 1.00 92.25 130 LEU A CA 1
ATOM 1018 C C . LEU A 1 130 ? 2.971 -1.275 -15.032 1.00 92.25 130 LEU A C 1
ATOM 1020 O O . LEU A 1 130 ? 2.767 -1.226 -16.244 1.00 92.25 130 LEU A O 1
ATOM 1024 N N . ILE A 1 131 ? 2.473 -2.247 -14.272 1.00 92.88 131 ILE A N 1
ATOM 1025 C CA . ILE A 1 131 ? 1.675 -3.363 -14.806 1.00 92.88 131 ILE A CA 1
ATOM 1026 C C . ILE A 1 131 ? 0.320 -2.870 -15.314 1.00 92.88 131 ILE A C 1
ATOM 1028 O O . ILE A 1 131 ? -0.105 -3.215 -16.420 1.00 92.88 131 ILE A O 1
ATOM 1032 N N . ALA A 1 132 ? -0.337 -1.993 -14.556 1.00 94.00 132 ALA A N 1
ATOM 1033 C CA . ALA A 1 132 ? -1.572 -1.338 -14.977 1.00 94.00 132 ALA A CA 1
ATOM 1034 C C . ALA A 1 132 ? -1.364 -0.489 -16.244 1.00 94.00 132 ALA A C 1
ATOM 1036 O O . ALA A 1 132 ? -2.220 -0.460 -17.122 1.00 94.00 132 ALA A O 1
ATOM 1037 N N . LYS A 1 133 ? -0.189 0.133 -16.403 1.00 92.31 133 LYS A N 1
ATOM 1038 C CA . LYS A 1 133 ? 0.225 0.835 -17.631 1.00 92.31 133 LYS A CA 1
ATOM 1039 C C . LYS A 1 133 ? 0.464 -0.113 -18.822 1.00 92.31 133 LYS A C 1
ATOM 1041 O O . LYS A 1 133 ? 0.516 0.362 -19.954 1.00 92.31 133 LYS A O 1
ATOM 1046 N N . GLY A 1 134 ? 0.572 -1.423 -18.591 1.00 89.25 134 GLY A N 1
ATOM 1047 C CA . GLY A 1 134 ? 0.800 -2.443 -19.623 1.00 89.25 134 GLY A CA 1
ATOM 1048 C C . GLY A 1 134 ? 2.269 -2.807 -19.816 1.00 89.25 134 GLY A C 1
ATOM 1049 O O . GLY A 1 134 ? 2.641 -3.304 -20.871 1.00 89.25 134 GLY A O 1
ATOM 1050 N N . HIS A 1 135 ? 3.118 -2.520 -18.829 1.00 89.62 135 HIS A N 1
ATOM 1051 C CA . HIS A 1 135 ? 4.514 -2.926 -18.864 1.00 89.62 135 HIS A CA 1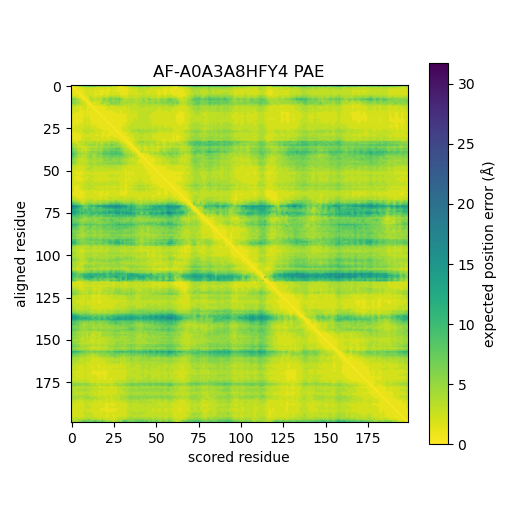
ATOM 1052 C C . HIS A 1 135 ? 4.657 -4.402 -18.477 1.00 89.62 135 HIS A C 1
ATOM 1054 O O . HIS A 1 135 ? 4.096 -4.848 -17.474 1.00 89.62 135 HIS A O 1
ATOM 1060 N N . GLU A 1 136 ? 5.442 -5.141 -19.255 1.00 85.44 136 GLU A N 1
ATOM 1061 C CA . GLU A 1 136 ? 5.769 -6.542 -18.998 1.00 85.44 136 GLU A CA 1
ATOM 1062 C C . GLU A 1 136 ? 7.134 -6.663 -18.319 1.00 85.44 136 GLU A C 1
ATOM 1064 O O . GLU A 1 136 ? 8.069 -5.931 -18.641 1.00 85.44 136 GLU A O 1
ATOM 1069 N N . PHE A 1 137 ? 7.264 -7.608 -17.389 1.00 82.56 137 PHE A N 1
ATOM 1070 C CA . PHE A 1 137 ? 8.503 -7.843 -16.655 1.00 82.56 137 PHE A CA 1
ATOM 1071 C C . PHE A 1 137 ? 8.966 -9.286 -16.793 1.00 82.56 137 PHE A C 1
ATOM 1073 O O . PHE A 1 137 ? 8.165 -10.216 -16.721 1.00 82.56 137 PHE A O 1
ATOM 1080 N N . SER A 1 138 ? 10.280 -9.468 -16.907 1.00 78.94 138 SER A N 1
ATOM 1081 C CA . SER A 1 138 ? 10.938 -10.745 -16.640 1.00 78.94 138 SER A CA 1
ATOM 1082 C C . SER A 1 138 ? 11.250 -10.869 -15.149 1.00 78.94 138 SER A C 1
ATOM 1084 O O . SER A 1 138 ? 11.603 -9.873 -14.516 1.00 78.94 138 SER A O 1
ATOM 1086 N N . GLU A 1 139 ? 11.205 -12.080 -14.599 1.00 81.56 139 GLU A N 1
ATOM 1087 C CA . GLU A 1 139 ? 11.688 -12.326 -13.237 1.00 81.56 139 GLU A CA 1
ATOM 1088 C C . GLU A 1 139 ? 13.231 -12.187 -13.154 1.00 81.56 139 GLU A C 1
ATOM 1090 O O . GLU A 1 139 ? 13.925 -12.502 -14.127 1.00 81.56 139 GLU A O 1
ATOM 1095 N N . PRO A 1 140 ? 13.797 -11.719 -12.022 1.00 81.25 140 PRO A N 1
ATOM 1096 C CA . PRO A 1 140 ? 13.101 -11.274 -10.816 1.00 81.25 140 PRO A CA 1
ATOM 1097 C C . PRO A 1 140 ? 12.384 -9.935 -11.019 1.00 81.25 140 PRO A C 1
ATOM 1099 O O . PRO A 1 140 ? 12.885 -9.042 -11.709 1.00 81.25 140 PRO A O 1
ATOM 1102 N N . SER A 1 141 ? 11.206 -9.810 -10.411 1.00 84.38 141 SER A N 1
ATOM 1103 C CA . SER A 1 141 ? 10.318 -8.664 -10.590 1.00 84.38 141 SER A CA 1
ATOM 1104 C C . SER A 1 141 ? 10.957 -7.317 -10.183 1.00 84.38 141 SER A C 1
ATOM 1106 O O . SER A 1 141 ? 11.887 -7.276 -9.374 1.00 84.38 141 SER A O 1
ATOM 1108 N N . PRO A 1 142 ? 10.506 -6.173 -10.726 1.00 85.75 142 PRO A N 1
ATOM 1109 C CA . PRO A 1 142 ? 11.171 -4.879 -10.529 1.00 85.75 142 PRO A CA 1
ATOM 1110 C C . PRO A 1 142 ? 11.294 -4.440 -9.073 1.00 85.75 142 PRO A C 1
ATOM 1112 O O . PRO A 1 142 ? 12.329 -3.896 -8.690 1.00 85.75 142 PRO A O 1
ATOM 1115 N N . GLU A 1 143 ? 10.283 -4.701 -8.244 1.00 85.19 143 GLU A N 1
ATOM 1116 C CA . GLU A 1 143 ? 10.315 -4.413 -6.809 1.00 85.19 143 GLU A CA 1
ATOM 1117 C C . GLU A 1 143 ? 11.381 -5.226 -6.058 1.00 85.19 143 GLU A C 1
ATOM 1119 O O . GLU A 1 143 ? 11.812 -4.816 -4.978 1.00 85.19 143 GLU A O 1
ATOM 1124 N N . GLN A 1 144 ? 11.841 -6.347 -6.630 1.00 84.00 144 GLN A N 1
ATOM 1125 C CA . GLN A 1 144 ? 12.957 -7.133 -6.099 1.00 84.00 144 GLN A CA 1
ATOM 1126 C C . GLN A 1 144 ? 14.305 -6.498 -6.429 1.00 84.00 144 GLN A C 1
ATOM 1128 O O . GLN A 1 144 ? 15.256 -6.679 -5.680 1.00 84.00 144 GLN A O 1
ATOM 1133 N N . ARG A 1 145 ? 14.410 -5.777 -7.548 1.00 80.88 145 ARG A N 1
ATOM 1134 C CA . ARG A 1 145 ? 15.700 -5.337 -8.105 1.00 80.88 145 ARG A CA 1
ATOM 1135 C C . ARG A 1 145 ? 15.999 -3.868 -7.877 1.00 80.88 145 ARG A C 1
ATOM 1137 O O . ARG A 1 145 ? 17.157 -3.485 -7.742 1.00 80.88 145 ARG A O 1
ATOM 1144 N N . TYR A 1 146 ? 14.968 -3.041 -7.935 1.00 83.06 146 TYR A N 1
ATOM 1145 C CA . TYR A 1 146 ? 15.110 -1.600 -8.016 1.00 83.06 146 TYR A CA 1
ATOM 1146 C C . TYR A 1 146 ? 14.555 -0.941 -6.765 1.00 83.06 146 TYR A C 1
ATOM 1148 O O . TYR A 1 146 ? 13.668 -1.476 -6.106 1.00 83.06 146 TYR A O 1
ATOM 1156 N N . SER A 1 147 ? 15.075 0.244 -6.456 1.00 81.88 147 SER A N 1
ATOM 1157 C CA . SER A 1 147 ? 14.523 1.121 -5.428 1.00 81.88 147 SER A CA 1
ATOM 1158 C C . SER A 1 147 ? 13.366 1.952 -5.982 1.00 81.88 147 SER A C 1
ATOM 1160 O O . SER A 1 147 ? 13.198 2.109 -7.198 1.00 81.88 147 SER A O 1
ATOM 1162 N N . ARG A 1 148 ? 12.563 2.531 -5.089 1.00 84.94 148 ARG A N 1
ATOM 1163 C CA . ARG A 1 148 ? 11.392 3.338 -5.457 1.00 84.94 148 ARG A CA 1
ATOM 1164 C C . ARG A 1 148 ? 11.692 4.495 -6.401 1.00 84.94 148 ARG A C 1
ATOM 1166 O O . ARG A 1 148 ? 10.953 4.669 -7.372 1.00 84.94 148 ARG A O 1
ATOM 1173 N N . PRO A 1 149 ? 12.776 5.271 -6.204 1.00 86.81 149 PRO A N 1
ATOM 1174 C CA . PRO A 1 149 ? 13.104 6.353 -7.123 1.00 86.81 149 PRO A CA 1
ATOM 1175 C C . PRO A 1 149 ? 13.409 5.874 -8.544 1.00 86.81 149 PRO A C 1
ATOM 1177 O O . PRO A 1 149 ? 13.207 6.638 -9.484 1.00 86.81 149 PRO A O 1
ATOM 1180 N N . VAL A 1 150 ? 13.913 4.646 -8.714 1.00 87.56 150 VAL A N 1
ATOM 1181 C CA . VAL A 1 150 ? 14.163 4.057 -10.038 1.00 87.56 150 VAL A CA 1
ATOM 1182 C C . VAL A 1 150 ? 12.837 3.674 -10.690 1.00 87.56 150 VAL A C 1
ATOM 1184 O O . VAL A 1 150 ? 12.556 4.165 -11.779 1.00 87.56 150 VAL A O 1
ATOM 1187 N N . LEU A 1 151 ? 11.968 2.940 -9.985 1.00 88.19 151 LEU A N 1
ATOM 1188 C CA . LEU A 1 151 ? 10.650 2.568 -10.518 1.00 88.19 151 LEU A CA 1
ATOM 1189 C C . LEU A 1 151 ? 9.806 3.789 -10.900 1.00 88.19 151 LEU A C 1
ATOM 1191 O O . LEU A 1 151 ? 9.209 3.817 -11.970 1.00 88.19 151 LEU A O 1
ATOM 1195 N N . LYS A 1 152 ? 9.809 4.848 -10.080 1.00 89.25 152 LYS A N 1
ATOM 1196 C CA . LYS A 1 152 ? 9.098 6.094 -10.410 1.00 89.25 152 LYS A CA 1
ATOM 1197 C C . LYS A 1 152 ? 9.614 6.752 -11.693 1.00 89.25 152 LYS A C 1
ATOM 1199 O O . LYS A 1 152 ? 8.820 7.302 -12.455 1.00 89.25 152 LYS A O 1
ATOM 1204 N N . LYS A 1 153 ? 10.925 6.709 -11.946 1.00 89.44 153 LYS A N 1
ATOM 1205 C CA . LYS A 1 153 ? 11.504 7.231 -13.195 1.00 89.44 153 LYS A CA 1
ATOM 1206 C C . LYS A 1 153 ? 11.035 6.414 -14.396 1.00 89.44 153 LYS A C 1
ATOM 1208 O O . LYS A 1 153 ? 10.725 7.009 -15.421 1.00 89.44 153 LYS A O 1
ATOM 1213 N N . ASP A 1 154 ? 10.912 5.100 -14.255 1.00 86.62 154 ASP A N 1
ATOM 1214 C CA . ASP A 1 154 ? 10.416 4.232 -15.329 1.00 86.62 154 ASP A CA 1
ATOM 1215 C C . ASP A 1 154 ? 8.901 4.410 -15.557 1.00 86.62 154 ASP A C 1
ATOM 1217 O O . ASP A 1 154 ? 8.422 4.405 -16.696 1.00 86.62 154 ASP A O 1
ATOM 1221 N N . CYS A 1 155 ? 8.133 4.667 -14.490 1.00 88.94 155 CYS A N 1
ATOM 1222 C CA . CYS A 1 155 ? 6.709 5.000 -14.581 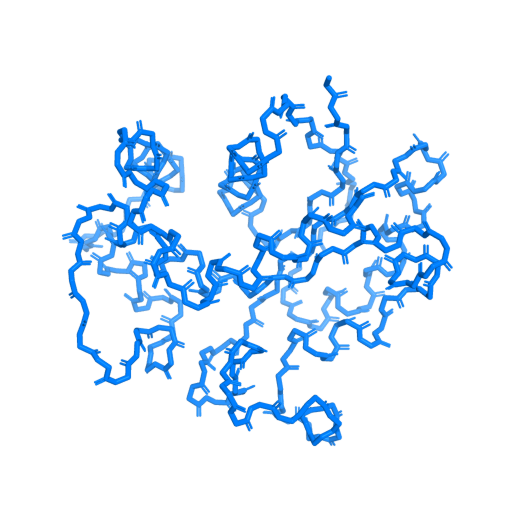1.00 88.94 155 CYS A CA 1
ATOM 1223 C C . CYS A 1 155 ? 6.473 6.295 -15.368 1.00 88.94 155 CYS A C 1
ATOM 1225 O O . CYS A 1 155 ? 5.668 6.313 -16.309 1.00 88.94 155 CYS A O 1
ATOM 1227 N N . TYR A 1 156 ? 7.152 7.373 -14.962 1.00 91.69 156 TYR A N 1
ATOM 1228 C CA . TYR A 1 156 ? 6.775 8.750 -15.301 1.00 91.69 156 TYR A CA 1
ATOM 1229 C C . TYR A 1 156 ? 7.765 9.490 -16.204 1.00 91.69 156 TYR A C 1
ATOM 1231 O O . TYR A 1 156 ? 7.437 10.564 -16.703 1.00 91.69 156 TYR A O 1
ATOM 1239 N N . GLY A 1 157 ? 8.947 8.926 -16.445 1.00 89.94 157 GLY A N 1
ATOM 1240 C CA . GLY A 1 157 ? 10.000 9.538 -17.248 1.00 89.94 157 GLY A CA 1
ATOM 1241 C C . GLY A 1 157 ? 10.855 10.560 -16.491 1.00 89.94 157 GLY A C 1
ATOM 1242 O O . GLY A 1 157 ? 10.761 10.738 -15.273 1.00 89.94 157 GLY A O 1
ATOM 1243 N N . LYS A 1 158 ? 11.738 11.227 -17.247 1.00 88.88 158 LYS A N 1
ATOM 1244 C CA . LYS A 1 158 ? 12.582 12.339 -16.788 1.00 88.88 158 LYS A CA 1
ATOM 1245 C C . LYS A 1 158 ? 12.396 13.546 -17.723 1.00 88.88 158 LYS A C 1
ATOM 1247 O O . LYS A 1 158 ? 12.533 13.358 -18.930 1.00 88.88 158 LYS A O 1
ATOM 1252 N N . PRO A 1 159 ? 12.159 14.765 -17.201 1.00 87.62 159 PRO A N 1
ATOM 1253 C CA . PRO A 1 159 ? 12.000 15.103 -15.784 1.00 87.62 159 PRO A CA 1
ATOM 1254 C C . PRO A 1 159 ? 10.731 14.483 -15.180 1.00 87.62 159 PRO A C 1
ATOM 1256 O O . PRO A 1 159 ? 9.745 14.263 -15.877 1.00 87.62 159 PRO A O 1
ATOM 1259 N N . GLN A 1 160 ? 10.774 14.182 -13.881 1.00 89.06 160 GLN A N 1
ATOM 1260 C CA . GLN A 1 160 ? 9.623 13.614 -13.184 1.00 89.06 160 GLN A CA 1
ATOM 1261 C C . GLN A 1 160 ? 8.560 14.710 -12.974 1.00 89.06 160 GLN A C 1
ATOM 1263 O O . GLN A 1 160 ? 8.908 15.790 -12.487 1.00 89.06 160 GLN A O 1
ATOM 1268 N N . PRO A 1 161 ? 7.286 14.472 -13.334 1.00 91.69 161 PRO A N 1
ATOM 1269 C CA . PRO A 1 161 ? 6.231 15.464 -13.177 1.00 91.69 161 PRO A CA 1
ATOM 1270 C C . PRO A 1 161 ? 5.842 15.649 -11.702 1.00 91.69 161 PRO A C 1
ATOM 1272 O O . PRO A 1 161 ? 6.245 14.882 -10.826 1.00 91.69 161 PRO A O 1
ATOM 1275 N N . SER A 1 162 ? 5.032 16.674 -11.418 1.00 91.94 162 SER A N 1
ATOM 1276 C CA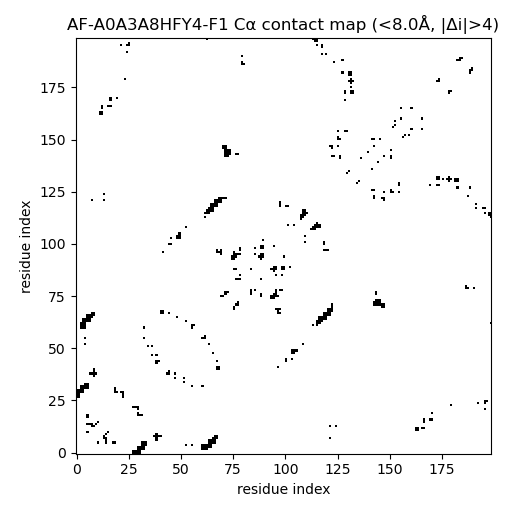 . SER A 1 162 ? 4.545 16.929 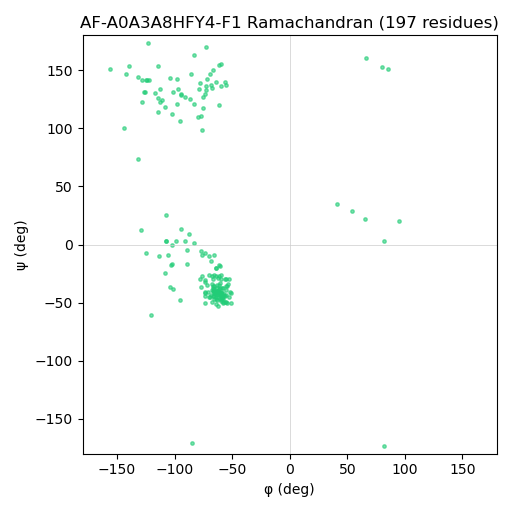-10.059 1.00 91.94 162 SER A CA 1
ATOM 1277 C C . SER A 1 162 ? 3.707 15.762 -9.527 1.00 91.94 162 SER A C 1
ATOM 1279 O O . SER A 1 162 ? 3.064 15.032 -10.283 1.00 91.94 162 SER A O 1
ATOM 1281 N N . SER A 1 163 ? 3.651 15.616 -8.205 1.00 89.75 163 SER A N 1
ATOM 1282 C CA . SER A 1 163 ? 2.878 14.561 -7.539 1.00 89.75 163 SER A CA 1
ATOM 1283 C C . SER A 1 163 ? 1.402 14.524 -7.929 1.00 89.75 163 SER A C 1
ATOM 1285 O O . SER A 1 163 ? 0.825 13.447 -8.064 1.00 89.75 163 SER A O 1
ATOM 1287 N N . GLN A 1 164 ? 0.795 15.689 -8.167 1.00 93.00 164 GLN A N 1
ATOM 1288 C CA . GLN A 1 164 ? -0.588 15.782 -8.629 1.00 93.00 164 GLN A CA 1
ATOM 1289 C C . GLN A 1 164 ? -0.758 15.192 -10.036 1.00 93.00 164 GLN A C 1
ATOM 1291 O O . GLN A 1 164 ? -1.721 14.466 -10.283 1.00 93.00 164 GLN A O 1
ATOM 1296 N N . VAL A 1 165 ? 0.187 15.468 -10.939 1.00 94.75 165 VAL A N 1
ATOM 1297 C CA . VAL A 1 165 ? 0.182 14.923 -12.303 1.00 94.75 165 VAL A CA 1
ATOM 1298 C C . VAL A 1 165 ? 0.451 13.420 -12.275 1.00 94.75 165 VAL A C 1
ATOM 1300 O O . VAL A 1 165 ? -0.295 12.666 -12.897 1.00 94.75 165 VAL A O 1
ATOM 1303 N N . MET A 1 166 ? 1.437 12.967 -11.493 1.00 94.44 166 MET A N 1
ATOM 1304 C CA . MET A 1 166 ? 1.713 11.537 -11.311 1.00 94.44 166 MET A CA 1
ATOM 1305 C C . MET A 1 166 ? 0.483 10.784 -10.803 1.00 94.44 166 MET A C 1
ATOM 1307 O O . MET A 1 166 ? 0.146 9.738 -11.354 1.00 94.44 166 MET A O 1
ATOM 1311 N N . LYS A 1 167 ? -0.227 11.338 -9.809 1.00 95.50 167 LYS A N 1
ATOM 1312 C CA . LYS A 1 167 ? -1.476 10.761 -9.295 1.00 95.50 167 LYS A CA 1
ATOM 1313 C C . LYS A 1 167 ? -2.517 10.616 -10.402 1.00 95.50 167 LYS A C 1
ATOM 1315 O O . LYS A 1 167 ? -3.091 9.545 -10.559 1.00 95.50 167 LYS A O 1
ATOM 1320 N N . GLY A 1 168 ? -2.753 11.677 -11.178 1.00 96.50 168 GLY A N 1
ATOM 1321 C CA . GLY A 1 168 ? -3.721 11.648 -12.278 1.00 96.50 168 GLY A CA 1
ATOM 1322 C C . GLY A 1 168 ? -3.380 10.596 -13.337 1.00 96.50 168 GLY A C 1
ATOM 1323 O O . GLY A 1 168 ? -4.262 9.875 -13.799 1.00 96.50 168 GLY A O 1
ATOM 1324 N N . MET A 1 169 ? -2.096 10.457 -13.679 1.00 96.19 169 MET A N 1
ATOM 1325 C CA . MET A 1 169 ? -1.616 9.429 -14.607 1.00 96.19 169 MET A CA 1
ATOM 1326 C C . MET A 1 169 ? -1.790 8.014 -14.040 1.00 96.19 169 MET A C 1
ATOM 1328 O O . MET A 1 169 ? -2.324 7.151 -14.731 1.00 96.19 169 MET A O 1
ATOM 1332 N N . ALA A 1 170 ? -1.393 7.790 -12.784 1.00 96.38 170 ALA A N 1
ATOM 1333 C CA . ALA A 1 170 ? -1.529 6.503 -12.106 1.00 96.38 170 ALA A CA 1
ATOM 1334 C C . ALA A 1 170 ? -2.990 6.052 -12.025 1.00 96.38 170 ALA A C 1
ATOM 1336 O O . ALA A 1 170 ? -3.306 4.936 -12.425 1.00 96.38 170 ALA A O 1
ATOM 1337 N N . LEU A 1 171 ? -3.888 6.938 -11.582 1.00 96.75 171 LEU A N 1
ATOM 1338 C CA . LEU A 1 171 ? -5.321 6.652 -11.508 1.00 96.75 171 LEU A CA 1
ATOM 1339 C C . LEU A 1 171 ? -5.912 6.345 -12.885 1.00 96.75 171 LEU A C 1
ATOM 1341 O O . LEU A 1 171 ? -6.718 5.432 -13.001 1.00 96.75 171 LEU A O 1
ATOM 1345 N N . LYS A 1 172 ? -5.475 7.049 -13.938 1.00 96.81 172 LYS A N 1
ATOM 1346 C CA . LYS A 1 172 ? -5.893 6.758 -15.317 1.00 96.81 172 LYS A CA 1
ATOM 1347 C C . LYS A 1 172 ? -5.456 5.366 -15.785 1.00 96.81 172 LYS A C 1
ATOM 1349 O O . LYS A 1 172 ? -6.175 4.730 -16.547 1.00 96.81 172 LYS A O 1
ATOM 1354 N N . TRP A 1 173 ? -4.265 4.910 -15.401 1.00 96.62 173 TRP A N 1
ATOM 1355 C CA . TRP A 1 173 ? -3.804 3.563 -15.748 1.00 96.62 173 TRP A CA 1
ATOM 1356 C C . TRP A 1 173 ? -4.522 2.496 -14.924 1.00 96.62 173 TRP A C 1
ATOM 1358 O O . TRP A 1 173 ? -4.945 1.489 -15.477 1.00 96.62 173 TRP A O 1
ATOM 1368 N N . LEU A 1 174 ? -4.724 2.742 -13.629 1.00 96.50 174 LEU A N 1
ATOM 1369 C CA . LEU A 1 174 ? -5.456 1.841 -12.738 1.00 96.50 174 LEU A CA 1
ATOM 1370 C C . LEU A 1 174 ? -6.944 1.719 -13.093 1.00 96.50 174 LEU A C 1
ATOM 1372 O O . LEU A 1 174 ? -7.535 0.681 -12.818 1.00 96.50 174 LEU A O 1
ATOM 1376 N N . SER A 1 175 ? -7.538 2.738 -13.720 1.00 95.56 175 SER A N 1
ATOM 1377 C CA . SER A 1 175 ? -8.934 2.712 -14.162 1.00 95.56 175 SER A CA 1
ATOM 1378 C C . SER A 1 175 ? -9.160 2.034 -15.515 1.00 95.56 175 SER A C 1
ATOM 1380 O O . SER A 1 175 ? -10.298 1.993 -15.988 1.00 95.56 175 SER A O 1
ATOM 1382 N N . GLN A 1 176 ? -8.112 1.509 -16.164 1.00 95.56 176 GLN A N 1
ATOM 1383 C CA . GLN A 1 176 ? -8.293 0.707 -17.373 1.00 95.56 176 GLN A CA 1
ATOM 1384 C C . GLN A 1 176 ? -9.066 -0.583 -17.039 1.00 95.56 176 GLN A C 1
ATOM 1386 O O . GLN A 1 176 ? -8.785 -1.196 -16.008 1.00 95.56 176 GLN A O 1
ATOM 1391 N N . PRO A 1 177 ? -10.004 -1.037 -17.896 1.00 91.00 177 PRO A N 1
ATOM 1392 C CA . PRO A 1 177 ? -10.876 -2.178 -17.590 1.00 91.00 177 PRO A CA 1
ATOM 1393 C C . PRO A 1 177 ? -10.142 -3.475 -17.232 1.00 91.00 177 PRO A C 1
ATOM 1395 O O . PRO A 1 177 ? -10.655 -4.292 -16.475 1.00 91.00 177 PRO A O 1
ATOM 1398 N N . ASP A 1 178 ? -8.943 -3.673 -17.771 1.00 93.25 178 ASP A N 1
ATOM 1399 C CA . ASP A 1 178 ? -8.124 -4.860 -17.563 1.00 93.25 178 ASP A CA 1
ATOM 1400 C C . ASP A 1 178 ? -6.978 -4.645 -16.561 1.00 93.25 178 ASP A C 1
ATOM 1402 O O . ASP A 1 178 ? -6.250 -5.592 -16.269 1.00 93.25 178 ASP A O 1
ATOM 1406 N N . ALA A 1 179 ? -6.827 -3.445 -15.985 1.00 94.62 179 ALA A N 1
ATOM 1407 C CA . ALA A 1 179 ? -5.760 -3.153 -15.029 1.00 94.62 179 ALA A CA 1
ATOM 1408 C C . ALA A 1 179 ? -5.816 -4.092 -13.819 1.00 94.62 179 ALA A C 1
ATOM 1410 O O . ALA A 1 179 ? -4.815 -4.730 -13.499 1.00 94.62 179 ALA A O 1
ATOM 1411 N N . ILE A 1 180 ? -6.988 -4.238 -13.188 1.00 93.06 180 ILE A N 1
ATOM 1412 C CA . ILE A 1 180 ? -7.164 -5.147 -12.045 1.00 93.06 180 ILE A CA 1
ATOM 1413 C C . ILE A 1 180 ? -6.859 -6.591 -12.446 1.00 93.06 180 ILE A C 1
ATOM 1415 O O . ILE A 1 180 ? -6.144 -7.272 -11.722 1.00 93.06 180 ILE A O 1
ATOM 1419 N N . THR A 1 181 ? -7.298 -7.036 -13.626 1.00 92.44 181 THR A N 1
ATOM 1420 C CA . THR A 1 181 ? -6.989 -8.378 -14.142 1.00 92.44 181 THR A CA 1
ATOM 1421 C C . THR A 1 181 ? -5.482 -8.604 -14.275 1.00 92.44 181 THR A C 1
ATOM 1423 O O . THR A 1 181 ? -4.973 -9.628 -13.818 1.00 92.44 181 THR A O 1
ATOM 1426 N N . ARG A 1 182 ? -4.742 -7.640 -14.844 1.00 93.62 182 ARG A N 1
ATOM 1427 C CA . ARG A 1 182 ? -3.275 -7.714 -14.953 1.00 93.62 182 ARG A CA 1
ATOM 1428 C C . ARG A 1 182 ? -2.610 -7.733 -13.573 1.00 93.62 182 ARG A C 1
ATOM 1430 O O . ARG A 1 182 ? -1.677 -8.503 -13.352 1.00 93.62 182 ARG A O 1
ATOM 1437 N N . LEU A 1 183 ? -3.101 -6.924 -12.631 1.00 93.81 183 LEU A N 1
ATOM 1438 C CA . LEU A 1 183 ? -2.603 -6.896 -11.254 1.00 93.81 183 LEU A CA 1
ATOM 1439 C C . LEU A 1 183 ? -2.859 -8.214 -10.522 1.00 93.81 183 LEU A C 1
ATOM 1441 O O . LEU A 1 183 ? -1.962 -8.723 -9.857 1.00 93.81 183 LEU A O 1
ATOM 1445 N N . SER A 1 184 ? -4.041 -8.811 -10.681 1.00 92.06 184 SER A N 1
ATOM 1446 C CA . SER A 1 184 ? -4.420 -10.080 -10.052 1.00 92.06 184 SER A CA 1
ATOM 1447 C C . SER A 1 184 ? -3.539 -11.261 -10.456 1.00 92.06 184 SER A C 1
ATOM 1449 O O . SER A 1 184 ? -3.510 -12.254 -9.734 1.00 92.06 184 SER A O 1
ATOM 1451 N N . ALA A 1 185 ? -2.784 -11.164 -11.552 1.00 89.81 185 ALA A N 1
ATOM 1452 C CA . ALA A 1 185 ? -1.793 -12.170 -11.930 1.00 89.81 185 ALA A CA 1
ATOM 1453 C C . ALA A 1 185 ? -0.485 -12.082 -11.115 1.00 89.81 185 ALA A C 1
ATOM 1455 O O . ALA A 1 185 ? 0.399 -12.921 -11.284 1.00 89.81 185 ALA A O 1
ATOM 1456 N N . ARG A 1 186 ? -0.319 -11.069 -10.251 1.00 89.75 186 ARG A N 1
ATOM 1457 C CA . ARG A 1 186 ? 0.924 -10.837 -9.505 1.00 89.75 186 ARG A CA 1
ATOM 1458 C C . ARG A 1 186 ? 0.841 -11.327 -8.062 1.00 89.75 186 ARG A C 1
ATOM 1460 O O . ARG A 1 186 ? -0.058 -10.887 -7.343 1.00 89.75 186 ARG A O 1
ATOM 1467 N N . PRO A 1 187 ? 1.842 -12.092 -7.583 1.00 89.38 187 PRO A N 1
ATOM 1468 C CA . PRO A 1 187 ? 1.903 -12.527 -6.186 1.00 89.38 187 PRO A CA 1
ATOM 1469 C C . PRO A 1 187 ? 1.834 -11.370 -5.181 1.00 89.38 187 PRO A C 1
ATOM 1471 O O . PRO A 1 187 ? 1.142 -11.462 -4.172 1.00 89.38 187 PRO A O 1
ATOM 1474 N N . SER A 1 188 ? 2.492 -10.241 -5.476 1.00 89.75 188 SER A N 1
ATOM 1475 C CA . SER A 1 188 ? 2.481 -9.066 -4.596 1.00 89.75 188 SER A CA 1
ATOM 1476 C C . SER A 1 188 ? 1.086 -8.466 -4.421 1.00 89.75 188 SER A C 1
ATOM 1478 O O . SER A 1 188 ? 0.709 -8.103 -3.308 1.00 89.75 188 SER A O 1
ATOM 1480 N N . PHE A 1 189 ? 0.298 -8.397 -5.496 1.00 93.81 189 PHE A N 1
ATOM 1481 C CA . PHE A 1 189 ? -1.072 -7.894 -5.437 1.00 93.81 189 PHE A CA 1
ATOM 1482 C C . PHE A 1 189 ? -2.039 -8.927 -4.847 1.00 93.81 189 PHE A C 1
ATOM 1484 O O . PHE A 1 189 ? -2.922 -8.561 -4.079 1.00 93.81 189 PHE A O 1
ATOM 1491 N N . GLN A 1 190 ? -1.848 -10.219 -5.133 1.00 93.19 190 GLN A N 1
ATOM 1492 C CA . GLN A 1 190 ? -2.617 -11.298 -4.505 1.00 93.19 190 GLN A CA 1
ATOM 1493 C C . GLN A 1 190 ? -2.465 -11.276 -2.979 1.00 93.19 190 GLN A C 1
ATOM 1495 O O . GLN A 1 190 ? -3.471 -11.255 -2.277 1.00 93.19 190 GLN A O 1
ATOM 1500 N N . ALA A 1 191 ? -1.237 -11.149 -2.467 1.00 91.00 191 ALA A N 1
ATOM 1501 C CA . ALA A 1 191 ? -0.976 -11.036 -1.031 1.00 91.00 191 ALA A CA 1
ATOM 1502 C C . ALA A 1 191 ? -1.639 -9.799 -0.395 1.00 91.00 191 ALA A C 1
ATOM 1504 O O . ALA A 1 191 ? -2.054 -9.835 0.764 1.00 91.00 191 ALA A O 1
ATOM 1505 N N . PHE A 1 192 ? -1.757 -8.692 -1.136 1.00 93.81 192 PHE A N 1
ATOM 1506 C CA . PHE A 1 192 ? -2.521 -7.523 -0.696 1.00 93.81 192 PHE A CA 1
ATOM 1507 C C . PHE A 1 192 ? -4.025 -7.819 -0.632 1.00 93.81 192 PHE A C 1
ATOM 1509 O O . PHE A 1 192 ? -4.657 -7.569 0.392 1.00 93.81 192 PHE A O 1
ATOM 1516 N N . VAL A 1 193 ? -4.590 -8.399 -1.693 1.00 94.75 193 VAL A N 1
ATOM 1517 C CA . VAL A 1 193 ? -6.011 -8.770 -1.757 1.00 94.75 193 VAL A CA 1
ATOM 1518 C C . VAL A 1 193 ? -6.378 -9.764 -0.654 1.00 94.75 193 VAL A C 1
ATOM 1520 O O . VAL A 1 193 ? -7.429 -9.626 -0.036 1.00 94.75 193 VAL A O 1
ATOM 1523 N N . GLU A 1 194 ? -5.526 -10.749 -0.379 1.00 91.94 194 GLU A N 1
ATOM 1524 C CA . GLU A 1 194 ? -5.737 -11.725 0.692 1.00 91.94 194 GLU A CA 1
ATOM 1525 C C . GLU A 1 194 ? -5.767 -11.084 2.078 1.00 91.94 194 GLU A C 1
ATOM 1527 O O . GLU A 1 194 ? -6.599 -11.471 2.894 1.00 91.94 194 GLU A O 1
ATOM 1532 N N . GLN A 1 195 ? -4.902 -10.101 2.348 1.00 90.62 195 GLN A N 1
ATOM 1533 C CA . GLN A 1 195 ? -4.940 -9.352 3.606 1.00 90.62 195 GLN A CA 1
ATOM 1534 C C . GLN A 1 195 ? -6.226 -8.527 3.731 1.00 90.62 195 GLN A C 1
ATOM 1536 O O . GLN A 1 195 ? -6.867 -8.549 4.776 1.00 90.62 195 GLN A O 1
ATOM 1541 N N . VAL A 1 196 ? -6.634 -7.842 2.659 1.00 93.00 196 VAL A N 1
ATOM 1542 C CA . VAL A 1 196 ? -7.849 -7.010 2.642 1.00 93.00 196 VAL A CA 1
ATOM 1543 C C . VAL A 1 196 ? -9.123 -7.848 2.784 1.00 93.00 196 VAL A C 1
ATOM 1545 O O . VAL A 1 196 ? -10.062 -7.424 3.441 1.00 93.00 196 VAL A O 1
ATOM 1548 N N . LYS A 1 197 ? -9.167 -9.058 2.215 1.00 90.69 197 LYS A N 1
ATOM 1549 C CA . LYS A 1 197 ? -10.318 -9.975 2.332 1.00 90.69 197 LYS A CA 1
ATOM 1550 C C . LYS A 1 197 ? -10.506 -10.583 3.726 1.00 90.69 197 LYS A C 1
ATOM 1552 O O . LYS A 1 197 ? -11.502 -11.267 3.936 1.00 90.69 197 LYS A O 1
ATOM 1557 N N . ARG A 1 198 ? -9.542 -10.405 4.633 1.00 87.62 198 ARG A N 1
ATOM 1558 C CA . ARG A 1 198 ? -9.634 -10.856 6.032 1.00 87.62 198 ARG A CA 1
ATOM 1559 C C . ARG A 1 198 ? -10.251 -9.808 6.962 1.00 87.62 198 ARG A C 1
ATOM 1561 O O . ARG A 1 198 ? -10.421 -10.119 8.136 1.00 87.62 198 ARG A O 1
ATOM 1568 N N . TRP A 1 199 ? -10.535 -8.608 6.449 1.00 88.38 199 TRP A N 1
ATOM 1569 C CA . TRP A 1 199 ? -11.354 -7.597 7.122 1.00 88.38 199 TRP A CA 1
ATOM 1570 C C . TRP A 1 199 ? -12.788 -8.093 7.289 1.00 88.38 199 TRP A C 1
ATOM 1572 O O . TRP A 1 199 ? -13.360 -7.846 8.371 1.00 88.38 199 TRP A O 1
#

Foldseek 3Di:
DAEEAEADQDCLALVVLVQVVLCVLVVDHYDHDDDPQHDHALVSCLVCVQVSVVVCVVVVHQAYEHEHAQQFCQFAHDPLDPPDDLVVQCVDPRHGSQSVSLVSHPCSCCDPPRLHYHYAYSLVLLQLLCQLVVDDDDPPGCSRPDGNVVSQCVNANPPRDDSVVSRVSSVVSCPDPCSVVSLCVDSRSVVRSVSSVSD

pLDDT: mean 89.11, std 5.95, range [67.38, 97.19]

Nearest PDB structures (foldseek):
  6kr6-assembly1_A  TM=6.746E-01  e=1.125E+00  Drosophila melanogaster
  6nkd-assembly1_A  TM=5.171E-01  e=2.778E+00  metagenome
  8zpj-assembly1_A-1  TM=3.009E-01  e=3.900E+00  Escherichia coli K-12

Solvent-accessible surface area (backbone atoms only — not comparable to full-atom values): 10911 Å² total; per-residue (Å²): 119,46,57,29,40,52,45,28,64,49,41,92,37,54,28,51,51,49,42,52,50,49,22,68,75,69,73,42,56,60,44,74,49,84,71,94,79,80,38,63,58,58,71,41,38,57,70,41,47,46,57,53,52,50,55,38,44,77,72,69,40,71,34,33,38,42,39,39,66,39,76,21,24,74,64,14,54,44,93,63,42,94,87,55,52,60,68,60,26,55,72,37,95,64,30,23,46,54,52,44,41,61,72,57,48,52,61,75,37,61,33,86,94,40,32,18,49,41,70,43,50,50,43,52,52,51,48,48,47,35,39,27,65,68,55,85,79,64,83,78,48,63,41,39,75,38,42,58,76,55,45,48,36,72,68,62,37,84,78,68,67,55,62,69,55,49,38,55,54,45,51,58,24,55,65,38,93,56,16,59,61,56,40,62,75,32,60,65,48,40,52,49,50,56,48,60,73,54,87

Sequence (199 aa):
MLTVAIASEFHAYDGELYRYLLEQVLGTPIEAWKSEIEFNGCKHVRKQAGLYLNTAAQQGVRHALIAIDNDGGSTHGLPHHPLHDTAQECANAGGCRVCWLHNTIPTNWREDPYHSCVVVPVQTLETWILIAKGHEFSEPSPEQRYSRPVLKKDCYGKPQPSSQVMKGMALKWLSQPDAITRLSARPSFQAFVEQVKRW

Mean predicted aligned error: 4.3 Å

Radius of gyration: 15.92 Å; Cα contacts (8 Å, |Δi|>4): 304; chains: 1; bounding box: 37×35×39 Å

Secondary structure (DSSP, 8-state):
-EEEEEE-TTIIIIIHHHHHHHHHHHSS-EEEEP-S----HHHHHHHHHHHHHHHHHHTT--EEEEEE----HHHH--TTSTT--HHHHHHSTTS-HHHHHHTTS-HHHHSTTT--EEEEEHHHHHHHHHHHTT---PSSPHHHH--HHHHHHHHH-SSPPPHHHHHHHHHHHHTSTTHHHHHHTSHHHHHHHHHHTT-